Protein AF-W9XIW8-F1 (afdb_monomer_lite)

Organism: NCBI:txid1182541

Foldseek 3Di:
DDDDDDPPPDPPDPPPVNVVVVVVVVVVVVVVVVVVVVVVVVVVVVVVVVVVVVVVVVVVVVVVVVVVVVVVVVVVVVVVVVVVVVVVVVVVVVVVVVVVVVVVVVVVVVVVVVVVVVVVVVVVVVVVVVVVVVVVVVVVVVVVVVVPPPDDDDDDDDDDDDDDDDDDDDDDDDDDDPDDDDDPDPDDDDDDDDDDDDDDDDD

Radius of gyration: 62.94 Å; chains: 1; bounding box: 109×61×187 Å

pLDDT: mean 78.32, std 24.34, range [33.56, 98.44]

Structure (mmCIF, N/CA/C/O backbone):
data_AF-W9XIW8-F1
#
_entry.id   AF-W9XIW8-F1
#
loop_
_atom_site.group_PDB
_atom_site.id
_atom_site.type_symbol
_atom_site.label_atom_id
_atom_site.label_alt_id
_atom_site.label_comp_id
_atom_site.label_asym_id
_atom_site.label_entity_id
_atom_site.label_seq_id
_atom_site.pdbx_PDB_ins_code
_atom_site.Cartn_x
_atom_site.Cartn_y
_atom_site.Cartn_z
_atom_site.occupancy
_atom_site.B_iso_or_equiv
_atom_site.auth_seq_id
_atom_site.auth_comp_id
_atom_site.auth_asym_id
_atom_site.auth_atom_id
_atom_site.pdbx_PDB_model_num
ATOM 1 N N . MET A 1 1 ? 47.868 -2.126 -99.335 1.00 40.31 1 MET A N 1
ATOM 2 C CA . MET A 1 1 ? 47.366 -2.923 -98.195 1.00 40.31 1 MET A CA 1
ATOM 3 C C . MET A 1 1 ? 48.118 -2.511 -96.942 1.00 40.31 1 MET A C 1
ATOM 5 O O . MET A 1 1 ? 49.240 -2.951 -96.729 1.00 40.31 1 MET A O 1
ATOM 9 N N . SER A 1 2 ? 47.542 -1.593 -96.173 1.00 42.28 2 SER A N 1
ATOM 10 C CA . SER A 1 2 ? 48.144 -1.041 -94.958 1.00 42.28 2 SER A CA 1
ATOM 11 C C . SER A 1 2 ? 47.940 -2.044 -93.822 1.00 42.28 2 SER A C 1
ATOM 13 O O . SER A 1 2 ? 46.818 -2.230 -93.362 1.00 42.28 2 SER A O 1
ATOM 15 N N . ARG A 1 3 ? 48.999 -2.759 -93.424 1.00 48.31 3 ARG A N 1
ATOM 16 C CA . ARG A 1 3 ? 48.946 -3.68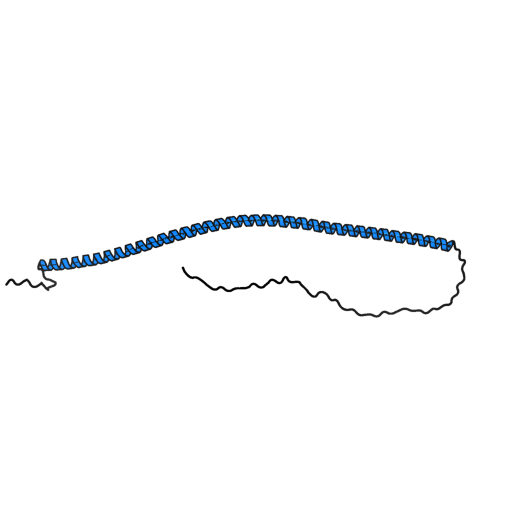8 -92.287 1.00 48.31 3 ARG A CA 1
ATOM 17 C C . ARG A 1 3 ? 48.772 -2.876 -91.003 1.00 48.31 3 ARG A C 1
ATOM 19 O O . ARG A 1 3 ? 49.656 -2.099 -90.655 1.00 48.31 3 ARG A O 1
ATOM 26 N N . SER A 1 4 ? 47.648 -3.058 -90.314 1.00 54.31 4 SER A N 1
ATOM 27 C CA . SER A 1 4 ? 47.456 -2.559 -88.951 1.00 54.31 4 SER A CA 1
ATOM 28 C C . SER A 1 4 ? 48.591 -3.084 -88.057 1.00 54.31 4 SER A C 1
ATOM 30 O O . SER A 1 4 ? 48.917 -4.273 -88.158 1.00 54.31 4 SER A O 1
ATOM 32 N N . PRO A 1 5 ? 49.217 -2.250 -87.208 1.00 57.00 5 PRO A N 1
ATOM 33 C CA . PRO A 1 5 ? 50.296 -2.707 -86.340 1.00 57.00 5 PRO A CA 1
ATOM 34 C C . PRO A 1 5 ? 49.777 -3.799 -85.400 1.00 57.00 5 PRO A C 1
ATOM 36 O O . PRO A 1 5 ? 48.745 -3.628 -84.752 1.00 57.00 5 PRO A O 1
ATOM 39 N N . LEU A 1 6 ? 50.478 -4.934 -85.336 1.00 60.50 6 LEU A N 1
ATOM 40 C CA . LEU A 1 6 ? 50.168 -5.994 -84.376 1.00 60.50 6 LEU A CA 1
ATOM 41 C C . LEU A 1 6 ? 50.351 -5.453 -82.945 1.00 60.50 6 LEU A C 1
ATOM 43 O O . LEU A 1 6 ? 51.327 -4.742 -82.692 1.00 60.50 6 LEU A O 1
ATOM 47 N N . PRO A 1 7 ? 49.457 -5.783 -81.994 1.00 58.47 7 PRO A N 1
ATOM 48 C CA . PRO A 1 7 ? 49.579 -5.310 -80.621 1.00 58.47 7 PRO A CA 1
ATOM 49 C C . PRO A 1 7 ? 50.872 -5.845 -79.992 1.00 58.47 7 PRO A C 1
ATOM 51 O O . PRO A 1 7 ? 51.113 -7.055 -79.981 1.00 58.47 7 PRO A O 1
ATOM 54 N N . CYS A 1 8 ? 51.706 -4.941 -79.466 1.00 62.97 8 CYS A N 1
ATOM 55 C CA . CYS A 1 8 ? 52.949 -5.296 -78.780 1.00 62.97 8 CYS A CA 1
ATOM 56 C C . CYS A 1 8 ? 52.613 -6.188 -77.573 1.00 62.97 8 CYS A C 1
ATOM 58 O O . CYS A 1 8 ? 51.976 -5.738 -76.621 1.00 62.97 8 CYS A O 1
ATOM 60 N N . ARG A 1 9 ? 53.006 -7.466 -77.622 1.00 62.19 9 ARG A N 1
ATOM 61 C CA . ARG A 1 9 ? 52.771 -8.451 -76.547 1.00 62.19 9 ARG A CA 1
ATOM 62 C C . ARG A 1 9 ? 53.854 -8.455 -75.466 1.00 62.19 9 ARG A C 1
ATOM 64 O O . ARG A 1 9 ? 53.752 -9.219 -74.513 1.00 62.19 9 ARG A O 1
ATOM 71 N N . ASP A 1 10 ? 54.880 -7.623 -75.614 1.00 67.06 10 ASP A N 1
ATOM 72 C CA . ASP A 1 10 ? 56.039 -7.623 -74.731 1.00 67.06 10 ASP A CA 1
ATOM 73 C C . ASP A 1 10 ? 55.817 -6.711 -73.511 1.00 67.06 10 ASP A C 1
ATOM 75 O O . ASP A 1 10 ? 55.572 -5.505 -73.636 1.00 67.06 10 ASP A O 1
ATOM 79 N N . ALA A 1 11 ? 55.926 -7.285 -72.311 1.00 64.44 11 ALA A N 1
ATOM 80 C CA . ALA A 1 11 ? 55.754 -6.580 -71.043 1.00 64.44 11 ALA A CA 1
ATOM 81 C C . ALA A 1 11 ? 56.835 -5.511 -70.794 1.00 64.44 11 ALA A C 1
ATOM 83 O O . ALA A 1 11 ? 56.656 -4.683 -69.904 1.00 64.44 11 ALA A O 1
ATOM 84 N N . ASN A 1 12 ? 57.886 -5.452 -71.621 1.00 67.31 12 ASN A N 1
ATOM 85 C CA . ASN A 1 12 ? 58.943 -4.434 -71.570 1.00 67.31 12 ASN A CA 1
ATOM 86 C C . ASN A 1 12 ? 58.984 -3.510 -72.806 1.00 67.31 12 ASN A C 1
ATOM 88 O O . ASN A 1 12 ? 59.919 -2.727 -72.973 1.00 67.31 12 ASN A O 1
ATOM 92 N N . CYS A 1 13 ? 57.951 -3.553 -73.654 1.00 71.56 13 CYS A N 1
ATOM 93 C CA . CYS A 1 13 ? 57.833 -2.721 -74.854 1.00 71.56 13 CYS A CA 1
ATOM 94 C C . CYS A 1 13 ? 57.894 -1.214 -74.517 1.00 71.56 13 CYS A C 1
ATOM 96 O O . CYS A 1 13 ? 57.098 -0.739 -73.703 1.00 71.56 13 CYS A O 1
ATOM 98 N N . ARG A 1 14 ? 58.829 -0.461 -75.126 1.00 69.44 14 ARG A N 1
ATOM 99 C CA . ARG A 1 14 ? 59.058 0.983 -74.871 1.00 69.44 14 ARG A CA 1
ATOM 100 C C . ARG A 1 14 ? 58.328 1.929 -75.835 1.00 69.44 14 ARG A C 1
ATOM 102 O O . ARG A 1 14 ? 58.540 3.135 -75.775 1.00 69.44 14 ARG A O 1
ATOM 109 N N . HIS A 1 15 ? 57.476 1.410 -76.719 1.00 79.44 15 HIS A N 1
ATOM 110 C CA . HIS A 1 15 ? 56.652 2.258 -77.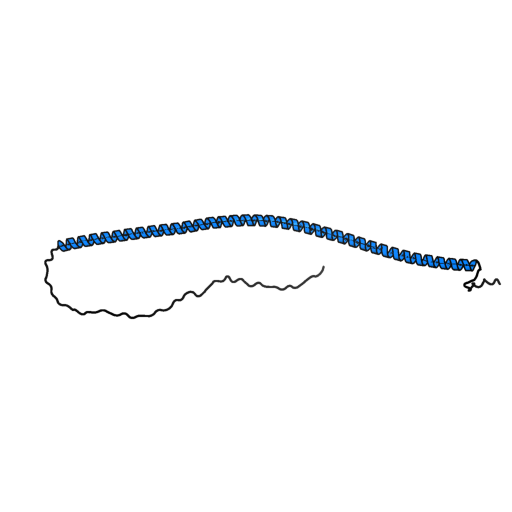582 1.00 79.44 15 HIS A CA 1
ATOM 111 C C . HIS A 1 15 ? 55.715 3.130 -76.731 1.00 79.44 15 HIS A C 1
ATOM 113 O O . HIS A 1 15 ? 55.103 2.628 -75.782 1.00 79.44 15 HIS A O 1
ATOM 119 N N . GLY A 1 16 ? 55.586 4.414 -77.083 1.00 74.75 16 GLY A N 1
ATOM 120 C CA . GLY A 1 16 ? 54.753 5.380 -76.352 1.00 74.75 16 GLY A CA 1
ATOM 121 C C . GLY A 1 16 ? 53.325 4.875 -76.126 1.00 74.75 16 GLY A C 1
ATOM 122 O O . GLY A 1 16 ? 52.838 4.884 -74.996 1.00 74.75 16 GLY A O 1
ATOM 123 N N . ASP A 1 17 ? 52.719 4.285 -77.158 1.00 77.62 17 ASP A N 1
ATOM 124 C CA . ASP A 1 17 ? 51.352 3.747 -77.112 1.00 77.62 17 ASP A CA 1
ATOM 125 C C . ASP A 1 17 ? 51.199 2.556 -76.149 1.00 77.62 17 ASP A C 1
ATOM 127 O O . ASP A 1 17 ? 50.173 2.395 -75.487 1.00 77.62 17 ASP A O 1
ATOM 131 N N . CYS A 1 18 ? 52.239 1.728 -76.007 1.00 80.06 18 CYS A N 1
ATOM 132 C CA . CYS A 1 18 ? 52.232 0.581 -75.091 1.00 80.06 18 CYS A CA 1
ATOM 133 C C . CYS A 1 18 ? 52.420 1.012 -73.629 1.00 80.06 18 CYS A C 1
ATOM 135 O O . CYS A 1 18 ? 51.868 0.391 -72.718 1.00 80.06 18 CYS A O 1
ATOM 137 N N . SER A 1 19 ? 53.177 2.089 -73.395 1.00 82.31 19 SER A N 1
ATOM 138 C CA . SER A 1 19 ? 53.302 2.711 -72.074 1.00 82.31 19 SER A CA 1
ATOM 139 C C . SER A 1 19 ? 51.975 3.328 -71.627 1.00 82.31 19 SER A C 1
ATOM 141 O O . SER A 1 19 ? 51.494 3.019 -70.536 1.00 82.31 19 SER A O 1
ATOM 143 N N . LEU A 1 20 ? 51.342 4.113 -72.506 1.00 85.19 20 LEU A N 1
ATOM 144 C CA . LEU A 1 20 ? 50.040 4.733 -72.252 1.00 85.19 20 LEU A CA 1
ATOM 145 C C . LEU A 1 20 ? 48.943 3.686 -72.021 1.00 85.19 20 LEU A C 1
ATOM 147 O O . LEU A 1 20 ? 48.179 3.798 -71.066 1.00 85.19 20 LEU A O 1
ATOM 151 N N . SER A 1 21 ? 48.904 2.616 -72.821 1.00 86.19 21 SER A N 1
ATOM 152 C CA . SER A 1 21 ? 47.926 1.535 -72.638 1.00 86.19 21 SER A CA 1
ATOM 153 C C . SER A 1 21 ? 48.053 0.837 -71.275 1.00 86.19 21 SER A C 1
ATOM 155 O O . SER A 1 21 ? 47.041 0.541 -70.638 1.00 86.19 21 SER A O 1
ATOM 157 N N . ARG A 1 22 ? 49.276 0.607 -70.774 1.00 85.50 22 ARG A N 1
ATOM 158 C CA . ARG A 1 22 ? 49.479 0.041 -69.426 1.00 85.50 22 ARG A CA 1
ATOM 159 C C . ARG A 1 22 ? 49.073 1.005 -68.322 1.00 85.50 22 ARG A C 1
ATOM 161 O O . ARG A 1 22 ? 48.437 0.577 -67.362 1.00 85.50 22 ARG A O 1
ATOM 168 N N . GLN A 1 23 ? 49.428 2.278 -68.461 1.00 89.31 23 GLN A N 1
ATOM 169 C CA . GLN A 1 23 ? 49.037 3.306 -67.504 1.00 89.31 23 GLN A CA 1
ATOM 170 C C . GLN A 1 23 ? 47.509 3.431 -67.429 1.00 89.31 23 GLN A C 1
ATOM 172 O O . GLN A 1 23 ? 46.963 3.441 -66.330 1.00 89.31 23 GLN A O 1
ATOM 177 N N . ASN A 1 24 ? 46.819 3.410 -68.573 1.00 91.69 24 ASN A N 1
ATOM 178 C CA . ASN A 1 24 ? 45.357 3.418 -68.626 1.00 91.69 24 ASN A CA 1
ATOM 179 C C . ASN A 1 24 ? 44.754 2.196 -67.928 1.00 91.69 24 ASN A C 1
ATOM 181 O O . ASN A 1 24 ? 43.898 2.371 -67.073 1.00 91.69 24 ASN A O 1
ATOM 185 N N . LYS A 1 25 ? 45.264 0.982 -68.176 1.00 91.12 25 LYS A N 1
ATOM 186 C CA . LYS A 1 25 ? 44.793 -0.223 -67.466 1.00 91.12 25 LYS A CA 1
ATOM 187 C C . LYS A 1 25 ? 44.978 -0.138 -65.948 1.00 91.12 25 LYS A C 1
ATOM 189 O O . LYS A 1 25 ? 44.112 -0.573 -65.196 1.00 91.12 25 LYS A O 1
ATOM 194 N N . GLN A 1 26 ? 46.095 0.422 -65.480 1.00 92.75 26 GLN A N 1
ATOM 195 C CA . GLN A 1 26 ? 46.325 0.622 -64.045 1.00 92.75 26 GLN A CA 1
ATOM 196 C C . GLN A 1 26 ? 45.377 1.668 -63.452 1.00 92.75 26 GLN A C 1
ATOM 198 O O . GLN A 1 26 ? 44.906 1.492 -62.330 1.00 92.75 26 GLN A O 1
ATOM 203 N N . LEU A 1 27 ? 45.099 2.750 -64.183 1.00 95.00 27 LEU A N 1
ATOM 204 C CA . LEU A 1 27 ? 44.131 3.764 -63.768 1.00 95.00 27 LEU A CA 1
ATOM 205 C C . LEU A 1 27 ? 42.712 3.190 -63.733 1.00 95.00 27 LEU A C 1
ATOM 207 O O . LEU A 1 27 ? 42.033 3.358 -62.728 1.00 95.00 27 LEU A O 1
ATOM 211 N N . GLU A 1 28 ? 42.298 2.450 -64.762 1.00 94.94 28 GLU A N 1
ATOM 212 C CA . GLU A 1 28 ? 41.008 1.749 -64.812 1.00 94.94 28 GLU A CA 1
ATOM 213 C C . GLU A 1 28 ? 40.838 0.803 -63.617 1.00 94.94 28 GLU A C 1
ATOM 215 O O . GLU A 1 28 ? 39.797 0.819 -62.960 1.00 94.94 28 GLU A O 1
ATOM 220 N N . GLN A 1 29 ? 41.879 0.036 -63.275 1.00 95.25 29 GLN A N 1
ATOM 221 C CA . GLN A 1 29 ? 41.854 -0.844 -62.108 1.00 95.25 29 GLN A CA 1
ATOM 222 C C . GLN A 1 29 ? 41.731 -0.059 -60.793 1.00 95.25 29 GLN A C 1
ATOM 224 O O . GLN A 1 29 ? 40.896 -0.401 -59.958 1.00 95.25 29 GLN A O 1
ATOM 229 N N . ARG A 1 30 ? 42.507 1.021 -60.614 1.00 96.38 30 ARG A N 1
ATOM 230 C CA . ARG A 1 30 ? 42.429 1.869 -59.408 1.00 96.38 30 ARG A CA 1
ATOM 231 C C . ARG A 1 30 ? 41.057 2.517 -59.251 1.00 96.38 30 ARG A C 1
ATOM 233 O O . ARG A 1 30 ? 40.521 2.514 -58.148 1.00 96.38 30 ARG A O 1
ATOM 240 N N . VAL A 1 31 ? 40.489 3.027 -60.343 1.00 96.62 31 VAL A N 1
ATOM 241 C CA . VAL A 1 31 ? 39.140 3.609 -60.363 1.00 96.62 31 VAL A CA 1
ATOM 242 C C . VAL A 1 31 ? 38.096 2.542 -60.026 1.00 96.62 31 VAL A C 1
ATOM 244 O O . VAL A 1 31 ? 37.207 2.799 -59.217 1.00 96.62 31 VAL A O 1
ATOM 247 N N . GLY A 1 32 ? 38.228 1.326 -60.566 1.00 96.44 32 GLY A N 1
ATOM 248 C CA . GLY A 1 32 ? 37.368 0.193 -60.210 1.00 96.44 32 GLY A CA 1
ATOM 249 C C . GLY A 1 32 ? 37.433 -0.165 -58.720 1.00 96.44 32 GLY A C 1
ATOM 250 O O . GLY A 1 32 ? 36.397 -0.292 -58.064 1.00 96.44 32 GLY A O 1
ATOM 251 N N . ASP A 1 33 ? 38.637 -0.255 -58.154 1.00 96.44 33 ASP A N 1
ATOM 252 C CA . ASP A 1 33 ? 38.846 -0.542 -56.729 1.00 96.44 33 ASP A CA 1
ATOM 253 C C . ASP A 1 33 ? 38.341 0.593 -55.819 1.00 96.44 33 ASP A C 1
ATOM 255 O O . ASP A 1 33 ? 37.836 0.347 -54.718 1.00 96.44 33 ASP A O 1
ATOM 259 N N . GLU A 1 34 ? 38.470 1.850 -56.249 1.00 96.44 34 GLU A N 1
ATOM 260 C CA . GLU A 1 34 ? 37.908 3.014 -55.556 1.00 96.44 34 GLU A CA 1
ATOM 261 C C . GLU A 1 34 ? 36.382 3.017 -55.582 1.00 96.44 34 GLU A C 1
ATOM 263 O O . GLU A 1 34 ? 35.776 3.217 -54.530 1.00 96.44 34 GLU A O 1
ATOM 268 N N . LEU A 1 35 ? 35.757 2.706 -56.719 1.00 96.69 35 LEU A N 1
ATOM 269 C CA . LEU A 1 35 ? 34.301 2.574 -56.826 1.00 96.69 35 LEU A CA 1
ATOM 270 C C . LEU A 1 35 ? 33.764 1.468 -55.913 1.00 96.69 35 LEU A C 1
ATOM 272 O O . LEU A 1 35 ? 32.778 1.673 -55.204 1.00 96.69 35 LEU A O 1
ATOM 276 N N . LEU A 1 36 ? 34.433 0.312 -55.858 1.00 96.75 36 LEU A N 1
ATOM 277 C CA . LEU A 1 36 ? 34.052 -0.769 -54.944 1.00 96.75 36 LEU A CA 1
ATOM 278 C C . LEU A 1 36 ? 34.203 -0.358 -53.474 1.00 96.75 36 LEU A C 1
ATOM 280 O O . LEU A 1 36 ? 33.347 -0.691 -52.649 1.00 96.75 36 LEU A O 1
ATOM 284 N N . ARG A 1 37 ? 35.271 0.371 -53.125 1.00 96.94 37 ARG A N 1
ATOM 285 C CA . ARG A 1 37 ? 35.455 0.907 -51.766 1.00 96.94 37 ARG A CA 1
ATOM 286 C C . ARG A 1 37 ? 34.392 1.946 -51.415 1.00 96.94 37 ARG A C 1
ATOM 288 O O . ARG A 1 37 ? 33.843 1.868 -50.316 1.00 96.94 37 ARG A O 1
ATOM 295 N N . ALA A 1 38 ? 34.081 2.861 -52.330 1.00 96.31 38 ALA A N 1
ATOM 296 C CA . ALA A 1 38 ? 33.047 3.875 -52.152 1.00 96.31 38 ALA A CA 1
ATOM 297 C C . ALA A 1 38 ? 31.670 3.229 -51.944 1.00 96.31 38 ALA A C 1
ATOM 299 O O . ALA A 1 38 ? 31.009 3.529 -50.955 1.00 96.31 38 ALA A O 1
ATOM 300 N N . ASN A 1 39 ? 31.301 2.251 -52.775 1.00 96.88 39 ASN A N 1
ATOM 301 C CA . ASN A 1 39 ? 30.027 1.538 -52.653 1.00 96.88 39 ASN A CA 1
ATOM 302 C C . ASN A 1 39 ? 29.919 0.768 -51.320 1.00 96.88 39 ASN A C 1
ATOM 304 O O . ASN A 1 39 ? 28.898 0.805 -50.635 1.00 96.88 39 ASN A O 1
ATOM 308 N N . ARG A 1 40 ? 31.008 0.126 -50.865 1.00 96.69 40 ARG A N 1
ATOM 309 C CA . ARG A 1 40 ? 31.041 -0.505 -49.530 1.00 96.69 40 ARG A CA 1
ATOM 310 C C . ARG A 1 40 ? 30.884 0.512 -48.398 1.00 96.69 40 ARG A C 1
ATOM 312 O O . ARG A 1 40 ? 30.242 0.201 -47.397 1.00 96.69 40 ARG A O 1
ATOM 319 N N . ALA A 1 41 ? 31.499 1.687 -48.514 1.00 97.06 41 ALA A N 1
ATOM 320 C CA . ALA A 1 41 ? 31.372 2.744 -47.515 1.00 97.06 41 ALA A CA 1
ATOM 321 C C . ALA A 1 41 ? 29.948 3.320 -47.484 1.00 97.06 41 ALA A C 1
ATOM 323 O O . ALA A 1 41 ? 29.401 3.520 -46.402 1.00 97.06 41 ALA A O 1
ATOM 324 N N . GLU A 1 42 ? 29.331 3.515 -48.648 1.00 96.88 42 GLU A N 1
ATOM 325 C CA . GLU A 1 42 ? 27.948 3.975 -48.782 1.00 96.88 42 GLU A CA 1
ATOM 326 C C . GLU A 1 42 ? 26.955 2.964 -48.197 1.00 96.88 42 GLU A C 1
ATOM 328 O O . GLU A 1 42 ? 26.134 3.327 -47.359 1.00 96.88 42 GLU A O 1
ATOM 333 N N . SER A 1 43 ? 27.109 1.675 -48.510 1.00 96.81 43 SER A N 1
ATOM 334 C CA . SER A 1 43 ? 26.287 0.613 -47.916 1.00 96.81 43 SER A CA 1
ATOM 335 C C . SER A 1 43 ? 26.401 0.570 -46.385 1.00 96.81 43 SER A C 1
ATOM 337 O O . SER A 1 43 ? 25.387 0.486 -45.691 1.00 96.81 43 SER A O 1
ATOM 339 N N . LYS A 1 44 ? 27.616 0.701 -45.831 1.00 97.81 44 LYS A N 1
ATOM 340 C CA . LYS A 1 44 ? 27.815 0.800 -44.372 1.00 97.81 44 LYS A CA 1
ATOM 341 C C . LYS A 1 44 ? 27.162 2.047 -43.783 1.00 97.81 44 LYS A C 1
ATOM 343 O O . LYS A 1 44 ? 26.618 1.981 -42.686 1.00 97.81 44 LYS A O 1
ATOM 348 N N . ARG A 1 45 ? 27.231 3.178 -44.486 1.00 97.75 45 ARG A N 1
ATOM 349 C CA . ARG A 1 45 ? 26.616 4.431 -44.044 1.00 97.75 45 ARG A CA 1
ATOM 350 C C . ARG A 1 45 ? 25.097 4.301 -43.961 1.00 97.75 45 ARG A C 1
ATOM 352 O O . ARG A 1 45 ? 24.529 4.734 -42.962 1.00 97.75 45 ARG A O 1
ATOM 359 N N . GLU A 1 46 ? 24.456 3.703 -44.961 1.00 97.19 46 GLU A N 1
ATOM 360 C CA . GLU A 1 46 ? 23.002 3.505 -44.939 1.00 97.19 46 GLU A CA 1
ATOM 361 C C . GLU A 1 46 ? 22.574 2.533 -43.830 1.00 97.19 46 GLU A C 1
ATOM 363 O O . GLU A 1 46 ? 21.618 2.826 -43.117 1.00 97.19 46 GLU A O 1
ATOM 368 N N . LEU A 1 47 ? 23.334 1.457 -43.587 1.00 97.69 47 LEU A N 1
ATOM 369 C CA . LEU A 1 47 ? 23.101 0.564 -42.441 1.00 97.69 47 LEU A CA 1
ATOM 370 C C . LEU A 1 47 ? 23.212 1.299 -41.096 1.00 97.69 47 LEU A C 1
ATOM 372 O O . LEU A 1 47 ? 22.328 1.203 -40.250 1.00 97.69 47 LEU A O 1
ATOM 376 N N . LEU A 1 48 ? 24.266 2.098 -40.907 1.00 97.69 48 LEU A N 1
ATOM 377 C CA . LEU A 1 48 ? 24.429 2.884 -39.680 1.00 97.69 48 LEU A CA 1
ATOM 378 C C . LEU A 1 48 ? 23.294 3.895 -39.490 1.00 97.69 48 LEU A C 1
ATOM 380 O O . LEU A 1 48 ? 22.875 4.152 -38.363 1.00 97.69 48 LEU A O 1
ATOM 384 N N . LYS A 1 49 ? 22.781 4.465 -40.581 1.00 97.88 49 LYS A N 1
ATOM 385 C CA . LYS A 1 49 ? 21.642 5.382 -40.540 1.00 97.88 49 LYS A CA 1
ATOM 386 C C . LYS A 1 49 ? 20.371 4.661 -40.094 1.00 97.88 49 LYS A C 1
ATOM 388 O O . LYS A 1 49 ? 19.664 5.185 -39.235 1.00 97.88 49 LYS A O 1
ATOM 393 N N . THR A 1 50 ? 20.096 3.466 -40.621 1.00 97.06 50 THR A N 1
ATOM 394 C CA . THR A 1 50 ? 18.940 2.672 -40.179 1.00 97.06 50 THR A CA 1
ATOM 395 C C . THR A 1 50 ? 19.073 2.255 -38.717 1.00 97.06 50 THR A C 1
ATOM 397 O O . THR A 1 50 ? 18.131 2.449 -37.946 1.00 97.06 50 THR A O 1
ATOM 400 N N . ASP A 1 51 ? 20.254 1.794 -38.301 1.00 97.81 51 ASP A N 1
ATOM 401 C CA . ASP A 1 51 ? 20.517 1.396 -36.914 1.00 97.81 51 ASP A CA 1
ATOM 402 C C . ASP A 1 51 ? 20.330 2.571 -35.951 1.00 97.81 51 ASP A C 1
ATOM 404 O O . ASP A 1 51 ? 19.696 2.429 -34.902 1.00 97.81 51 ASP A O 1
ATOM 408 N N . PHE A 1 52 ? 20.808 3.758 -36.335 1.00 97.88 52 PHE A N 1
ATOM 409 C CA . PHE A 1 52 ? 20.616 4.977 -35.558 1.00 97.88 52 PHE A CA 1
ATOM 410 C C . PHE A 1 52 ? 19.130 5.311 -35.388 1.00 97.88 52 PHE A C 1
ATOM 412 O O . PHE A 1 52 ? 18.680 5.535 -34.266 1.00 97.88 52 PHE A O 1
ATOM 419 N N . THR A 1 53 ? 18.344 5.288 -36.470 1.00 97.50 53 THR A N 1
ATOM 420 C CA . THR A 1 53 ? 16.900 5.572 -36.381 1.00 97.50 53 THR A CA 1
ATOM 421 C C . THR A 1 53 ? 16.157 4.556 -35.513 1.00 97.50 53 THR A C 1
ATOM 423 O O . THR A 1 53 ? 15.273 4.929 -34.737 1.00 97.50 53 THR A O 1
ATOM 426 N N . HIS A 1 54 ? 16.545 3.279 -35.584 1.00 97.50 54 HIS A N 1
ATOM 427 C CA . HIS A 1 54 ? 15.971 2.235 -34.746 1.00 97.50 54 HIS A CA 1
ATOM 428 C C . HIS A 1 54 ? 16.302 2.472 -33.266 1.00 97.50 54 HIS A C 1
ATOM 430 O O . HIS A 1 54 ? 15.397 2.470 -32.428 1.00 97.50 54 HIS A O 1
ATOM 436 N N . LEU A 1 55 ? 17.567 2.749 -32.940 1.00 98.00 55 LEU A N 1
ATOM 437 C CA . LEU A 1 55 ? 17.993 3.065 -31.573 1.00 98.00 55 LEU A CA 1
ATOM 438 C C . LEU A 1 55 ? 17.287 4.307 -31.022 1.00 98.00 55 LEU A C 1
ATOM 440 O O . LEU A 1 55 ? 16.812 4.281 -29.888 1.00 98.00 55 LEU A O 1
ATOM 444 N N . GLU A 1 56 ? 17.150 5.362 -31.823 1.00 98.19 56 GLU A N 1
ATOM 445 C CA . GLU A 1 56 ? 16.447 6.580 -31.416 1.00 98.19 56 GLU A CA 1
ATOM 446 C C . GLU A 1 56 ? 14.970 6.296 -31.092 1.00 98.19 56 GLU A C 1
ATOM 448 O O . GLU A 1 56 ? 14.437 6.783 -30.090 1.00 98.19 56 GLU A O 1
ATOM 453 N N . SER A 1 57 ? 14.306 5.463 -31.900 1.00 97.38 57 SER A N 1
ATOM 454 C CA . SER A 1 57 ? 12.922 5.051 -31.640 1.00 97.38 57 SER A CA 1
ATOM 455 C C . SER A 1 57 ? 12.794 4.210 -30.363 1.00 97.38 57 SER A C 1
ATOM 457 O O . SER A 1 57 ? 11.889 4.445 -29.558 1.00 97.38 57 SER A O 1
ATOM 459 N N . ALA A 1 58 ? 13.737 3.293 -30.128 1.00 98.12 58 ALA A N 1
ATOM 460 C CA . ALA A 1 58 ? 13.771 2.457 -28.935 1.00 98.12 58 ALA A CA 1
ATOM 461 C C . ALA A 1 58 ? 14.010 3.294 -27.670 1.00 98.12 58 ALA A C 1
ATOM 463 O O . ALA A 1 58 ? 13.349 3.070 -26.656 1.00 98.12 58 ALA A O 1
ATOM 464 N N . MET A 1 59 ? 14.894 4.294 -27.734 1.00 98.19 59 MET A N 1
ATOM 465 C CA . MET A 1 59 ? 15.111 5.233 -26.631 1.00 98.19 59 MET A CA 1
ATOM 466 C C . MET A 1 59 ? 13.835 6.008 -26.296 1.00 98.19 59 MET A C 1
ATOM 468 O O . MET A 1 59 ? 13.411 6.002 -25.144 1.00 98.19 59 MET A O 1
ATOM 472 N N . LYS A 1 60 ? 13.157 6.579 -27.300 1.00 98.06 60 LYS A N 1
ATOM 473 C CA . LYS A 1 60 ? 11.886 7.298 -27.091 1.00 98.06 60 LYS A CA 1
ATOM 474 C C . LYS A 1 60 ? 10.803 6.405 -26.477 1.00 98.06 60 LYS A C 1
ATOM 476 O O . LYS A 1 60 ? 10.048 6.858 -25.616 1.00 98.06 60 LYS A O 1
ATOM 481 N N . ALA A 1 61 ? 10.725 5.138 -26.891 1.00 98.06 61 ALA A N 1
ATOM 482 C CA . ALA A 1 61 ? 9.802 4.172 -26.299 1.00 98.06 61 ALA A CA 1
ATOM 483 C C . ALA A 1 61 ? 10.131 3.904 -24.822 1.00 98.06 61 ALA A C 1
ATOM 485 O O . ALA A 1 61 ? 9.239 3.966 -23.975 1.00 98.06 61 ALA A O 1
ATOM 486 N N . ARG A 1 62 ? 11.412 3.689 -24.495 1.00 97.69 62 ARG A N 1
ATOM 487 C CA . ARG A 1 62 ? 11.866 3.490 -23.110 1.00 97.69 62 ARG A CA 1
ATOM 488 C C . ARG A 1 62 ? 11.638 4.712 -22.229 1.00 97.69 62 ARG A C 1
ATOM 490 O O . ARG A 1 62 ? 11.226 4.548 -21.084 1.00 97.69 62 ARG A O 1
ATOM 497 N N . ASP A 1 63 ? 11.837 5.918 -22.748 1.00 98.12 63 ASP A N 1
ATOM 498 C CA . ASP A 1 63 ? 11.564 7.149 -22.000 1.00 98.12 63 ASP A CA 1
ATOM 499 C C . ASP A 1 63 ? 10.079 7.279 -21.651 1.00 98.12 63 ASP A C 1
ATOM 501 O O . ASP A 1 63 ? 9.738 7.634 -20.521 1.00 98.12 63 ASP A O 1
ATOM 505 N N . LYS A 1 64 ? 9.192 6.915 -22.586 1.00 97.88 64 LYS A N 1
ATOM 506 C CA . LYS A 1 64 ? 7.742 6.896 -22.356 1.00 97.88 64 LYS A CA 1
ATOM 507 C C . LYS A 1 64 ? 7.321 5.820 -21.352 1.00 97.88 64 LYS A C 1
ATOM 509 O O . LYS A 1 64 ? 6.449 6.056 -20.519 1.00 97.88 64 LYS A O 1
ATOM 514 N N . GLU A 1 65 ? 7.924 4.636 -21.413 1.00 98.12 65 GLU A N 1
ATOM 515 C CA . GLU A 1 65 ? 7.698 3.598 -20.401 1.00 98.12 65 GLU A CA 1
ATOM 516 C C . GLU A 1 65 ? 8.146 4.080 -19.017 1.00 98.12 65 GLU A C 1
ATOM 518 O O . GLU A 1 65 ? 7.422 3.922 -18.035 1.00 98.12 65 GLU A O 1
ATOM 523 N N . ASN A 1 66 ? 9.314 4.719 -18.939 1.00 98.19 66 ASN A N 1
ATOM 524 C CA . ASN A 1 66 ? 9.867 5.222 -17.689 1.00 98.19 66 ASN A CA 1
ATOM 525 C C . ASN A 1 66 ? 9.010 6.353 -17.096 1.00 98.19 66 ASN A C 1
ATOM 527 O O . ASN A 1 66 ? 8.774 6.370 -15.889 1.00 98.19 66 ASN A O 1
ATOM 531 N N . SER A 1 67 ? 8.493 7.274 -17.917 1.00 97.44 67 SER A N 1
ATOM 532 C CA . SER A 1 67 ? 7.557 8.295 -17.431 1.00 97.44 67 SER A CA 1
ATOM 533 C C . SER A 1 67 ? 6.258 7.676 -16.907 1.00 97.44 67 SER A C 1
ATOM 535 O O . SER A 1 67 ? 5.845 8.007 -15.796 1.00 97.44 67 SER A O 1
ATOM 537 N N . GLY A 1 68 ? 5.681 6.704 -17.622 1.00 98.00 68 GLY A N 1
ATOM 538 C CA . GLY A 1 68 ? 4.488 5.986 -17.160 1.00 98.00 68 GLY A CA 1
ATOM 539 C C . GLY A 1 68 ? 4.714 5.218 -15.851 1.00 98.00 68 GLY A C 1
ATOM 540 O O . GLY A 1 68 ? 3.855 5.209 -14.967 1.00 98.00 68 GLY A O 1
ATOM 541 N N . LEU A 1 69 ? 5.893 4.613 -15.675 1.00 98.38 69 LEU A N 1
ATOM 542 C CA . LEU A 1 69 ? 6.262 3.964 -14.415 1.00 98.38 69 LEU A CA 1
ATOM 543 C C . LEU A 1 69 ? 6.395 4.972 -13.269 1.00 98.38 69 LEU A C 1
ATOM 545 O O . LEU A 1 69 ? 5.902 4.700 -12.175 1.00 98.38 69 LEU A O 1
ATOM 549 N N . LYS A 1 70 ? 7.003 6.140 -13.507 1.00 98.25 70 LYS A N 1
ATOM 550 C CA . LYS A 1 70 ? 7.121 7.203 -12.494 1.00 98.25 70 LYS A CA 1
ATOM 551 C C . LYS A 1 70 ? 5.758 7.712 -12.032 1.00 98.25 70 LYS A C 1
ATOM 553 O O . LYS A 1 70 ? 5.547 7.855 -10.831 1.00 98.25 70 LYS A O 1
ATOM 558 N N . GLU A 1 71 ? 4.825 7.931 -12.956 1.00 97.88 71 GLU A N 1
ATOM 559 C CA . GLU A 1 71 ? 3.452 8.334 -12.622 1.00 97.88 71 GLU A CA 1
ATOM 560 C C . GLU A 1 71 ? 2.739 7.266 -11.786 1.00 97.88 71 GLU A C 1
ATOM 562 O O . GLU A 1 71 ? 2.114 7.575 -10.769 1.00 97.88 71 GLU A O 1
ATOM 567 N N . ARG A 1 72 ? 2.886 5.989 -12.162 1.00 98.31 72 ARG A N 1
ATOM 568 C CA . ARG A 1 72 ? 2.299 4.876 -11.410 1.00 98.31 72 ARG A CA 1
ATOM 569 C C . ARG A 1 72 ? 2.882 4.759 -10.004 1.00 98.31 72 ARG A C 1
ATOM 571 O O . ARG A 1 72 ? 2.128 4.521 -9.065 1.00 98.31 72 ARG A O 1
ATOM 578 N N . ILE A 1 73 ? 4.193 4.938 -9.849 1.00 98.44 73 ILE A N 1
ATOM 579 C CA . ILE A 1 73 ? 4.853 4.948 -8.536 1.00 98.44 73 ILE A CA 1
ATOM 580 C C . ILE A 1 73 ? 4.311 6.099 -7.686 1.00 98.44 73 ILE A C 1
ATOM 582 O O . ILE A 1 73 ? 3.871 5.854 -6.567 1.00 98.44 73 ILE A O 1
ATOM 586 N N . ALA A 1 74 ? 4.250 7.318 -8.226 1.00 98.19 74 ALA A N 1
ATOM 587 C CA . ALA A 1 74 ? 3.728 8.475 -7.497 1.00 98.19 74 ALA A CA 1
ATOM 588 C C . ALA A 1 74 ? 2.267 8.275 -7.051 1.00 98.19 74 ALA A C 1
ATOM 590 O O . ALA A 1 74 ? 1.905 8.602 -5.920 1.00 98.19 74 ALA A O 1
ATOM 591 N N . SER A 1 75 ? 1.432 7.684 -7.912 1.00 98.12 75 SER A N 1
ATOM 592 C CA . SER A 1 75 ? 0.054 7.323 -7.565 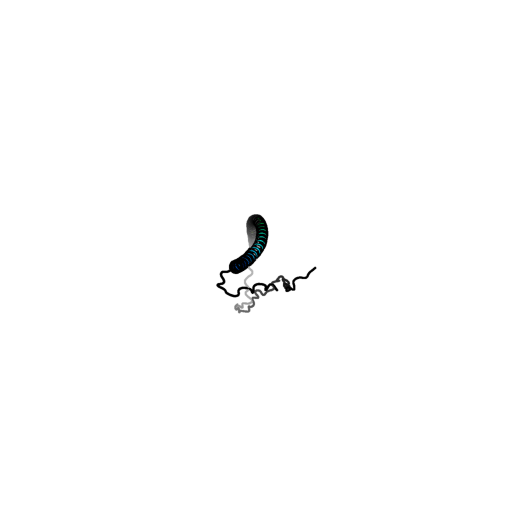1.00 98.12 75 SER A CA 1
ATOM 593 C C . SER A 1 75 ? -0.002 6.283 -6.441 1.00 98.12 75 SER A C 1
ATOM 595 O O . SER A 1 75 ? -0.752 6.469 -5.483 1.00 98.12 75 SER A O 1
ATOM 597 N N . LEU A 1 76 ? 0.810 5.224 -6.515 1.00 98.19 76 LEU A N 1
ATOM 598 C CA . LEU A 1 76 ? 0.864 4.193 -5.476 1.00 98.19 76 LEU A CA 1
ATOM 599 C C . LEU A 1 76 ? 1.361 4.748 -4.136 1.00 98.19 76 LEU A C 1
ATOM 601 O O . LEU A 1 76 ? 0.818 4.389 -3.095 1.00 98.19 76 LEU A O 1
ATOM 605 N N . GLU A 1 77 ? 2.348 5.643 -4.143 1.00 98.38 77 GLU A N 1
ATOM 606 C CA . GLU A 1 77 ? 2.832 6.314 -2.932 1.00 98.38 77 GLU A CA 1
ATOM 607 C C . GLU A 1 77 ? 1.753 7.189 -2.286 1.00 98.38 77 GLU A C 1
ATOM 609 O O . GLU A 1 77 ? 1.628 7.208 -1.059 1.00 98.38 77 GLU A O 1
ATOM 614 N N . ALA A 1 78 ? 0.955 7.897 -3.091 1.00 97.81 78 ALA A N 1
ATOM 615 C CA . ALA A 1 78 ? -0.170 8.680 -2.589 1.00 97.81 78 ALA A CA 1
ATOM 616 C C . ALA A 1 78 ? -1.235 7.777 -1.943 1.00 97.81 78 ALA A C 1
ATOM 618 O O . ALA A 1 78 ? -1.631 8.023 -0.802 1.00 97.81 78 ALA A O 1
ATOM 619 N N . SER A 1 79 ? -1.626 6.688 -2.615 1.00 98.06 79 SER A N 1
ATOM 620 C CA . SER A 1 79 ? -2.581 5.716 -2.065 1.00 98.06 79 SER A CA 1
ATOM 621 C C . SER A 1 79 ? -2.056 5.023 -0.803 1.00 98.06 79 SER A C 1
ATOM 623 O O . SER A 1 79 ? -2.813 4.791 0.140 1.00 98.06 79 SER A O 1
ATOM 625 N N . LEU A 1 80 ? -0.756 4.717 -0.735 1.00 98.12 80 LEU A N 1
ATOM 626 C CA . LEU A 1 80 ? -0.137 4.151 0.465 1.00 98.12 80 LEU A CA 1
ATOM 627 C C . LEU A 1 80 ? -0.227 5.127 1.648 1.00 98.12 80 LEU A C 1
ATOM 629 O O . LEU A 1 80 ? -0.575 4.726 2.756 1.00 98.12 80 LEU A O 1
ATOM 633 N N . LYS A 1 81 ? 0.050 6.416 1.422 1.00 97.75 81 LYS A N 1
ATOM 634 C CA . LYS A 1 81 ? -0.057 7.441 2.470 1.00 97.75 81 LYS A CA 1
ATOM 635 C C . LYS A 1 81 ? -1.488 7.559 2.988 1.00 97.75 81 LYS A C 1
ATOM 637 O O . LYS A 1 81 ? -1.688 7.527 4.199 1.00 97.75 81 LYS A O 1
ATOM 642 N N . GLU A 1 82 ? -2.468 7.621 2.093 1.00 97.69 82 GLU A N 1
ATOM 643 C CA . GLU A 1 82 ? -3.885 7.695 2.462 1.00 97.69 82 GLU A CA 1
ATOM 644 C C . GLU A 1 82 ? -4.333 6.467 3.267 1.00 97.69 82 GLU A C 1
ATOM 646 O O . GLU A 1 82 ? -4.874 6.602 4.365 1.00 97.69 82 GLU A O 1
ATOM 651 N N . THR A 1 83 ? -4.035 5.265 2.770 1.00 97.50 83 THR A N 1
ATOM 652 C CA . THR A 1 83 ? -4.389 4.014 3.461 1.00 97.50 83 THR A CA 1
ATOM 653 C C . THR A 1 83 ? -3.687 3.880 4.811 1.00 97.50 83 THR A C 1
ATOM 655 O O . THR A 1 83 ? -4.298 3.420 5.774 1.00 97.50 83 THR A O 1
ATOM 658 N N . SER A 1 84 ? -2.434 4.332 4.926 1.00 97.56 84 SER A N 1
ATOM 659 C CA . SER A 1 84 ? -1.717 4.337 6.204 1.00 97.56 84 SER A CA 1
ATOM 660 C C . SER A 1 84 ? -2.338 5.298 7.221 1.00 97.56 84 SER A C 1
ATOM 662 O O . SER A 1 84 ? -2.483 4.937 8.387 1.00 97.56 84 SER A O 1
ATOM 664 N N . ALA A 1 85 ? -2.777 6.483 6.786 1.00 97.31 85 ALA A N 1
ATOM 665 C CA . ALA A 1 85 ? -3.456 7.438 7.653 1.00 97.31 85 ALA A CA 1
ATOM 666 C C . ALA A 1 85 ? -4.813 6.893 8.124 1.00 97.31 85 ALA A C 1
ATOM 668 O O . ALA A 1 85 ? -5.129 6.977 9.311 1.00 97.31 85 ALA A O 1
ATOM 669 N N . ALA A 1 86 ? -5.581 6.274 7.220 1.00 97.81 86 ALA A N 1
ATOM 670 C CA . ALA A 1 86 ? -6.845 5.628 7.564 1.00 97.81 86 ALA A CA 1
ATOM 671 C C . ALA A 1 86 ? -6.652 4.501 8.594 1.00 97.81 86 ALA A C 1
ATOM 673 O O . ALA A 1 86 ? -7.408 4.416 9.562 1.00 97.81 86 ALA A O 1
ATOM 674 N N . LEU A 1 87 ? -5.604 3.686 8.438 1.00 98.00 87 LEU A N 1
ATOM 675 C CA . LEU A 1 87 ? -5.279 2.619 9.384 1.00 98.00 87 LEU A CA 1
ATOM 676 C C . LEU A 1 87 ? -4.935 3.159 10.780 1.00 98.00 87 LEU A C 1
ATOM 678 O O . LEU A 1 87 ? -5.322 2.558 11.781 1.00 98.00 87 LEU A O 1
ATOM 682 N N . GLU A 1 88 ? -4.211 4.275 10.875 1.00 98.12 88 GLU A N 1
ATOM 683 C CA . GLU A 1 88 ? -3.911 4.886 12.175 1.00 98.12 88 GLU A CA 1
ATOM 684 C C . GLU A 1 88 ? -5.174 5.420 12.862 1.00 98.12 88 GLU A C 1
ATOM 686 O O . GLU A 1 88 ? -5.345 5.204 14.062 1.00 98.12 88 GLU A O 1
ATOM 691 N N . VAL A 1 89 ? -6.106 6.016 12.110 1.00 98.06 89 VAL A N 1
ATOM 692 C CA . VAL A 1 89 ? -7.420 6.426 12.642 1.00 98.06 89 VAL A CA 1
ATOM 693 C C . VAL A 1 89 ? -8.234 5.217 13.120 1.00 98.06 89 VAL A C 1
ATOM 695 O O . VAL A 1 89 ? -8.861 5.256 14.178 1.00 98.06 89 VAL A O 1
ATOM 698 N N . GLU A 1 90 ? -8.213 4.110 12.381 1.00 97.88 90 GLU A N 1
ATOM 699 C CA . GLU A 1 90 ? -8.914 2.892 12.798 1.00 97.88 90 GLU A CA 1
ATOM 700 C C . GLU A 1 90 ? -8.299 2.292 14.073 1.00 97.88 90 GLU A C 1
ATOM 702 O O . GLU A 1 90 ? -9.019 1.862 14.978 1.00 97.88 90 GLU A O 1
ATOM 707 N N . LYS A 1 91 ? -6.967 2.312 14.201 1.00 98.19 91 LYS A N 1
ATOM 708 C CA . LYS A 1 91 ? -6.268 1.855 15.412 1.00 98.19 91 LYS A CA 1
ATOM 709 C C . LYS A 1 91 ? -6.628 2.686 16.637 1.00 98.19 91 LYS A C 1
ATOM 711 O O . LYS A 1 91 ? -6.828 2.108 17.711 1.00 98.19 91 LYS A O 1
ATOM 716 N N . THR A 1 92 ? -6.693 4.013 16.513 1.00 97.81 92 THR A N 1
ATOM 717 C CA . THR A 1 92 ? -7.080 4.873 17.641 1.00 97.81 92 THR A CA 1
ATOM 718 C C . THR A 1 92 ? -8.520 4.593 18.055 1.00 97.81 92 THR A C 1
ATOM 720 O O . THR A 1 92 ? -8.752 4.294 19.229 1.00 97.81 92 THR A O 1
ATOM 723 N N . ALA A 1 93 ? -9.452 4.529 17.100 1.00 98.00 93 ALA A N 1
ATOM 724 C CA . ALA A 1 93 ? -10.848 4.181 17.365 1.00 98.00 93 ALA A CA 1
ATOM 725 C C . ALA A 1 93 ? -10.991 2.795 18.027 1.00 98.00 93 ALA A C 1
ATOM 727 O O . ALA A 1 93 ? -11.703 2.633 19.020 1.00 98.00 93 ALA A O 1
ATOM 728 N N . ALA A 1 94 ? -10.260 1.784 17.547 1.00 98.19 94 ALA A N 1
ATOM 729 C CA . ALA A 1 94 ? -10.273 0.447 18.138 1.00 98.19 94 ALA A CA 1
ATOM 730 C C . ALA A 1 94 ? -9.736 0.432 19.582 1.00 98.19 94 ALA A C 1
ATOM 732 O O . ALA A 1 94 ? -10.216 -0.339 20.422 1.00 98.19 94 ALA A O 1
ATOM 733 N N . ASN A 1 95 ? -8.745 1.268 19.896 1.00 97.94 95 ASN A N 1
ATOM 734 C CA . ASN A 1 95 ? -8.221 1.405 21.255 1.00 97.94 95 ASN A CA 1
ATOM 735 C C . ASN A 1 95 ? -9.218 2.108 22.187 1.00 97.94 95 ASN A C 1
ATOM 737 O O . ASN A 1 95 ? -9.389 1.664 23.325 1.00 97.94 95 ASN A O 1
ATOM 741 N N . GLU A 1 96 ? -9.919 3.134 21.707 1.00 97.81 96 GLU A N 1
ATOM 742 C CA . GLU A 1 96 ? -10.991 3.808 22.452 1.00 97.81 96 GLU A CA 1
ATOM 743 C C . GLU A 1 96 ? -12.152 2.852 22.756 1.00 97.81 96 GLU A C 1
ATOM 745 O O . GLU A 1 96 ? -12.580 2.727 23.909 1.00 97.81 96 GLU A O 1
ATOM 750 N N . ILE A 1 97 ? -12.602 2.086 21.758 1.00 98.25 97 ILE A N 1
ATOM 751 C CA . ILE A 1 97 ? -13.629 1.047 21.930 1.00 98.25 97 ILE A CA 1
ATOM 752 C C . ILE A 1 97 ? -13.173 0.004 22.959 1.00 98.25 97 ILE A C 1
ATOM 754 O O . ILE A 1 97 ? -13.934 -0.409 23.834 1.00 98.25 97 ILE A O 1
ATOM 758 N N . ARG A 1 98 ? -11.903 -0.404 22.919 1.00 98.25 98 ARG A N 1
ATOM 759 C CA . ARG A 1 98 ? -11.357 -1.343 23.908 1.00 98.25 98 ARG A CA 1
ATOM 760 C C . ARG A 1 98 ? -11.345 -0.753 25.318 1.00 98.25 98 ARG A C 1
ATOM 762 O O . ARG A 1 98 ? -11.618 -1.476 26.276 1.00 98.25 98 ARG A O 1
ATOM 769 N N . GLY A 1 99 ? -11.028 0.533 25.456 1.00 98.00 99 GLY A N 1
ATOM 770 C CA . GLY A 1 99 ? -11.068 1.251 26.730 1.00 98.00 99 GLY A CA 1
ATOM 771 C C . GLY A 1 99 ? -12.481 1.323 27.306 1.00 98.00 99 GLY A C 1
ATOM 772 O O . GLY A 1 99 ? -12.698 0.952 28.461 1.00 98.00 99 GLY A O 1
ATOM 773 N N . THR A 1 100 ? -13.457 1.715 26.486 1.00 98.12 100 T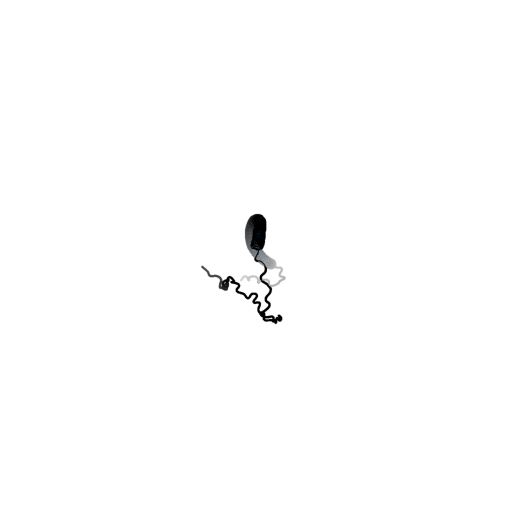HR A N 1
ATOM 774 C CA . THR A 1 100 ? -14.869 1.780 26.897 1.00 98.12 100 THR A CA 1
ATOM 775 C C . THR A 1 100 ? -15.415 0.405 27.280 1.00 98.12 100 THR A C 1
ATOM 777 O O . THR A 1 100 ? -16.049 0.274 28.326 1.00 98.12 100 THR A O 1
ATOM 780 N N . LEU A 1 101 ? -15.091 -0.648 26.523 1.00 98.31 101 LEU A N 1
ATOM 781 C CA . LEU A 1 101 ? -15.511 -2.015 26.843 1.00 98.31 101 LEU A CA 1
ATOM 782 C C . LEU A 1 101 ? -14.967 -2.497 28.197 1.00 98.31 101 LEU A C 1
ATOM 784 O O . LEU A 1 101 ? -15.692 -3.142 28.955 1.00 98.31 101 LEU A O 1
ATOM 788 N N . ARG A 1 102 ? -13.714 -2.160 28.536 1.00 98.31 102 ARG A N 1
ATOM 789 C CA . ARG A 1 102 ? -13.144 -2.473 29.859 1.00 98.31 102 ARG A CA 1
ATOM 790 C C . ARG A 1 102 ? -13.927 -1.798 30.982 1.00 98.31 102 ARG A C 1
ATOM 792 O O . ARG A 1 102 ? -14.242 -2.458 31.966 1.00 98.31 102 ARG A O 1
ATOM 799 N N . MET A 1 103 ? -14.275 -0.522 30.818 1.00 97.94 103 MET A N 1
ATOM 800 C CA . MET A 1 103 ? -15.073 0.213 31.805 1.00 97.94 103 MET A CA 1
ATOM 801 C C . MET A 1 103 ? -16.478 -0.370 31.961 1.00 97.94 103 MET A C 1
ATOM 803 O O . MET A 1 103 ? -16.954 -0.535 33.081 1.00 97.94 103 MET A O 1
ATOM 807 N N . VAL A 1 104 ? -17.133 -0.725 30.853 1.00 98.25 104 VAL A N 1
ATOM 808 C CA . VAL A 1 104 ? -18.455 -1.368 30.881 1.00 98.25 104 VAL A CA 1
ATOM 809 C C . VAL A 1 104 ? -18.395 -2.709 31.613 1.00 98.25 104 VAL A C 1
ATOM 811 O O . VAL A 1 104 ? -19.239 -2.970 32.469 1.00 98.25 104 VAL A O 1
ATOM 814 N N . ASN A 1 105 ? -17.385 -3.535 31.330 1.00 98.25 105 ASN A N 1
ATOM 815 C CA . ASN A 1 105 ? -17.205 -4.814 32.015 1.00 98.25 105 ASN A CA 1
ATOM 816 C C . ASN A 1 105 ? -16.948 -4.628 33.513 1.00 98.25 105 ASN A C 1
ATOM 818 O O . ASN A 1 105 ? -17.612 -5.274 34.318 1.00 98.25 105 ASN A O 1
ATOM 822 N N . PHE A 1 106 ? -16.063 -3.700 33.884 1.00 98.19 106 PHE A N 1
ATOM 823 C CA . PHE A 1 106 ? -15.806 -3.378 35.287 1.00 98.19 106 PHE A CA 1
ATOM 824 C C . PHE A 1 106 ? -17.085 -2.934 36.009 1.00 98.19 106 PHE A C 1
ATOM 826 O O . PHE A 1 106 ? -17.414 -3.457 37.070 1.00 98.19 106 PHE A O 1
ATOM 833 N N . ASN A 1 107 ? -17.852 -2.016 35.414 1.00 98.31 107 ASN A N 1
ATOM 834 C CA . ASN A 1 107 ? -19.102 -1.536 36.003 1.00 98.31 107 ASN A CA 1
ATOM 835 C C . ASN A 1 107 ? -20.122 -2.668 36.173 1.00 98.31 107 ASN A C 1
ATOM 837 O O . ASN A 1 107 ? -20.794 -2.740 37.201 1.00 98.31 107 ASN A O 1
ATOM 841 N N . LYS A 1 108 ? -20.216 -3.570 35.192 1.00 98.31 108 LYS A N 1
ATOM 842 C CA . LYS A 1 108 ? -21.090 -4.745 35.260 1.00 98.31 108 LYS A CA 1
ATOM 843 C C . LYS A 1 108 ? -20.695 -5.676 36.409 1.00 98.31 108 LYS A C 1
ATOM 845 O O . LYS A 1 108 ? -21.562 -6.105 37.168 1.00 98.31 108 LYS A O 1
ATOM 850 N N . GLU A 1 109 ? -19.408 -5.986 36.544 1.00 98.19 109 GLU A N 1
ATOM 851 C CA . GLU A 1 109 ? -18.892 -6.828 37.630 1.00 98.19 109 GLU A CA 1
ATOM 852 C C . GLU A 1 109 ? -19.110 -6.175 38.997 1.00 98.19 109 GLU A C 1
ATOM 854 O O . GLU A 1 109 ? -19.601 -6.820 39.923 1.00 98.19 109 GLU A O 1
ATOM 859 N N . HIS A 1 110 ? -18.831 -4.877 39.111 1.00 98.19 110 HIS A N 1
ATOM 860 C CA . HIS A 1 110 ? -19.054 -4.125 40.339 1.00 98.19 110 HIS A CA 1
ATOM 861 C C . HIS A 1 110 ? -20.534 -4.129 40.756 1.00 98.19 110 HIS A C 1
ATOM 863 O O . HIS A 1 110 ? -20.850 -4.427 41.908 1.00 98.19 110 HIS A O 1
ATOM 869 N N . GLN A 1 111 ? -21.454 -3.875 39.819 1.00 98.00 111 GLN A N 1
ATOM 870 C CA . GLN A 1 111 ? -22.895 -3.940 40.085 1.00 98.00 111 GLN A CA 1
ATOM 871 C C . GLN A 1 111 ? -23.343 -5.338 40.525 1.00 98.00 111 GLN A C 1
ATOM 873 O O . GLN A 1 111 ? -24.164 -5.455 41.435 1.00 98.00 111 GLN A O 1
ATOM 878 N N . LEU A 1 112 ? -22.788 -6.395 39.923 1.00 98.31 112 LEU A N 1
ATOM 879 C CA . LEU A 1 112 ? -23.083 -7.771 40.318 1.00 98.31 112 LEU A CA 1
ATOM 880 C C . LEU A 1 112 ? -22.658 -8.041 41.768 1.00 98.31 112 LEU A C 1
ATOM 882 O O . LEU A 1 112 ? -23.440 -8.601 42.535 1.00 98.31 112 LEU A O 1
ATOM 886 N N . VAL A 1 113 ? -21.455 -7.609 42.157 1.00 98.31 113 VAL A N 1
ATOM 887 C CA . VAL A 1 113 ? -20.959 -7.755 43.535 1.00 98.31 113 VAL A CA 1
ATOM 888 C C . VAL A 1 113 ? -21.850 -6.995 44.518 1.00 98.31 113 VAL A C 1
ATOM 890 O O . VAL A 1 113 ? -22.252 -7.557 45.537 1.00 98.31 113 VAL A O 1
ATOM 893 N N . MET A 1 114 ? -22.219 -5.752 44.203 1.00 97.88 114 MET A N 1
ATOM 894 C CA . MET A 1 114 ? -23.112 -4.955 45.053 1.00 97.88 114 MET A CA 1
ATOM 895 C C . MET A 1 114 ? -24.486 -5.618 45.221 1.00 97.88 114 MET A C 1
ATOM 897 O O . MET A 1 114 ? -25.009 -5.686 46.334 1.00 97.88 114 MET A O 1
ATOM 901 N N . ALA A 1 115 ? -25.054 -6.166 44.143 1.00 97.75 115 ALA A N 1
ATOM 902 C CA . ALA A 1 115 ? -26.321 -6.890 44.198 1.00 97.75 115 ALA A CA 1
ATOM 903 C C . ALA A 1 115 ? -26.226 -8.162 45.062 1.00 97.75 115 ALA A C 1
ATOM 905 O O . ALA A 1 115 ? -27.124 -8.435 45.860 1.00 97.75 115 ALA A O 1
ATOM 906 N N . GLN A 1 116 ? -25.126 -8.916 44.954 1.00 98.25 116 GLN A N 1
ATOM 907 C CA . GLN A 1 116 ? -24.882 -10.102 45.782 1.00 98.25 116 GLN A CA 1
ATOM 908 C C . GLN A 1 116 ? -24.749 -9.751 47.268 1.00 98.25 116 GLN A C 1
ATOM 910 O O . GLN A 1 116 ? -25.331 -10.430 48.114 1.00 98.25 116 GLN A O 1
ATOM 915 N N . GLN A 1 117 ? -24.028 -8.676 47.594 1.00 97.88 117 GLN A N 1
ATOM 916 C CA . GLN A 1 117 ? -23.894 -8.195 48.972 1.00 97.88 117 GLN A CA 1
ATOM 917 C C . GLN A 1 117 ? -25.240 -7.746 49.551 1.00 97.88 117 GLN A C 1
ATOM 919 O O . GLN A 1 117 ? -25.570 -8.105 50.683 1.00 97.88 117 GLN A O 1
ATOM 924 N N . ALA A 1 118 ? -26.045 -7.019 48.770 1.00 97.69 118 ALA A N 1
ATOM 925 C CA . ALA A 1 118 ? -27.385 -6.607 49.182 1.00 97.69 118 ALA A CA 1
ATOM 926 C C . ALA A 1 118 ? -28.289 -7.820 49.460 1.00 97.69 118 ALA A C 1
ATOM 928 O O . ALA A 1 118 ? -28.962 -7.866 50.490 1.00 97.69 118 ALA A O 1
ATOM 929 N N . LEU A 1 119 ? -28.256 -8.834 48.589 1.00 97.88 119 LEU A N 1
ATOM 930 C CA . LEU A 1 119 ? -29.012 -10.073 48.783 1.00 97.88 119 LEU A CA 1
ATOM 931 C C . LEU A 1 119 ? -28.573 -10.820 50.051 1.00 97.88 119 LEU A C 1
ATOM 933 O O . LEU A 1 119 ? -29.417 -11.266 50.826 1.00 97.88 119 LEU A O 1
ATOM 937 N N . ALA A 1 120 ? -27.263 -10.924 50.294 1.00 97.75 120 ALA A N 1
ATOM 938 C CA . ALA A 1 120 ? -26.730 -11.562 51.495 1.00 97.75 120 ALA A CA 1
ATOM 939 C C . ALA A 1 120 ? -27.188 -10.848 52.779 1.00 97.75 120 ALA A C 1
ATOM 941 O O . ALA A 1 120 ? -27.560 -11.508 53.750 1.00 97.75 120 ALA A O 1
ATOM 942 N N . LEU A 1 121 ? -27.217 -9.511 52.773 1.00 98.00 121 LEU A N 1
ATOM 943 C CA . LEU A 1 121 ? -27.705 -8.715 53.899 1.00 98.00 121 LEU A CA 1
ATOM 944 C C . LEU A 1 121 ? -29.199 -8.954 54.160 1.00 98.00 121 LEU A C 1
ATOM 946 O O . LEU A 1 121 ? -29.590 -9.167 55.306 1.00 98.00 121 LEU A O 1
ATOM 950 N N . VAL A 1 122 ? -30.027 -8.962 53.111 1.00 97.75 122 VAL A N 1
ATOM 951 C CA . VAL A 1 122 ? -31.467 -9.247 53.235 1.00 97.75 122 VAL A CA 1
ATOM 952 C C . VAL A 1 122 ? -31.695 -10.641 53.814 1.00 97.75 122 VAL A C 1
ATOM 954 O O . VAL A 1 122 ? -32.473 -10.781 54.757 1.00 97.75 122 VAL A O 1
ATOM 957 N N . ASN A 1 123 ? -30.984 -11.652 53.309 1.00 97.81 123 ASN A N 1
ATOM 958 C CA . ASN A 1 123 ? -31.084 -13.017 53.824 1.00 97.81 123 ASN A CA 1
ATOM 959 C C . ASN A 1 123 ? -30.693 -13.092 55.304 1.00 97.81 123 ASN A C 1
ATOM 961 O O . ASN A 1 123 ? -31.381 -13.751 56.079 1.00 97.81 123 ASN A O 1
ATOM 965 N N . LYS A 1 124 ? -29.634 -12.380 55.714 1.00 97.75 124 LYS A N 1
ATOM 966 C CA . LYS A 1 124 ? -29.228 -12.311 57.121 1.00 97.75 124 LYS A CA 1
ATOM 967 C C . LYS A 1 124 ? -30.315 -11.682 57.995 1.00 97.75 124 LYS A C 1
ATOM 969 O O . LYS A 1 124 ? -30.705 -12.281 58.984 1.00 97.75 124 LYS A O 1
ATOM 974 N N . ILE A 1 125 ? -30.858 -10.528 57.600 1.00 97.19 125 ILE A N 1
ATOM 975 C CA . ILE A 1 125 ? -31.934 -9.855 58.351 1.00 97.19 125 ILE A CA 1
ATOM 976 C C . ILE A 1 125 ? -33.163 -10.763 58.486 1.00 97.19 125 ILE A C 1
ATOM 978 O O . ILE A 1 125 ? -33.805 -10.792 59.534 1.00 97.19 125 ILE A O 1
ATOM 982 N N . GLN A 1 126 ? -33.511 -11.501 57.429 1.00 96.94 126 GLN A N 1
ATOM 983 C CA . GLN A 1 126 ? -34.621 -12.452 57.472 1.00 96.94 126 GLN A CA 1
ATOM 984 C C . GLN A 1 126 ? -34.349 -13.611 58.437 1.00 96.94 126 GLN A C 1
ATOM 986 O O . GLN A 1 126 ? -35.263 -14.001 59.164 1.00 96.94 126 GLN A O 1
ATOM 991 N N . LEU A 1 127 ? -33.115 -14.123 58.471 1.00 96.94 127 LEU A N 1
ATOM 992 C CA . LEU A 1 127 ? -32.699 -15.171 59.401 1.00 96.94 127 LEU A CA 1
ATOM 993 C C . LEU A 1 127 ? -32.737 -14.673 60.853 1.00 96.94 127 LEU A C 1
ATOM 995 O O . LEU A 1 127 ? -33.423 -15.276 61.672 1.00 96.94 127 LEU A O 1
ATOM 999 N N . ASP A 1 128 ? -32.123 -13.520 61.137 1.00 96.81 128 ASP A N 1
ATOM 1000 C CA . ASP A 1 128 ? -32.109 -12.891 62.467 1.00 96.81 128 ASP A CA 1
ATOM 1001 C C . ASP A 1 128 ? -33.552 -12.623 62.960 1.00 96.81 128 ASP A C 1
ATOM 1003 O O . ASP A 1 128 ? -33.902 -12.835 64.126 1.00 96.81 128 ASP A O 1
ATOM 1007 N N . LYS A 1 129 ? -34.449 -12.201 62.055 1.00 96.56 129 LYS A N 1
ATOM 1008 C CA . LYS A 1 129 ? -35.877 -12.025 62.363 1.00 96.56 129 LYS A CA 1
ATOM 1009 C C . LYS A 1 129 ? -36.578 -13.355 62.664 1.00 96.56 129 LYS A C 1
ATOM 1011 O O . LYS A 1 129 ? -37.442 -13.401 63.536 1.00 96.56 129 LYS A O 1
ATOM 1016 N N . ALA A 1 130 ? -36.253 -14.425 61.943 1.00 95.69 130 ALA A N 1
ATOM 1017 C CA . ALA A 1 130 ? -36.817 -15.747 62.204 1.00 95.69 130 ALA A CA 1
ATOM 1018 C C . ALA A 1 130 ? -36.329 -16.316 63.548 1.00 95.69 130 ALA A C 1
ATOM 1020 O O . ALA A 1 130 ? -37.135 -16.867 64.300 1.00 95.69 130 ALA A O 1
ATOM 1021 N N . GLU A 1 131 ? -35.049 -16.131 63.876 1.00 96.31 131 GLU A N 1
ATOM 1022 C CA . GLU A 1 131 ? -34.452 -16.534 65.155 1.00 96.31 131 GLU A CA 1
ATOM 1023 C C . GLU A 1 131 ? -35.104 -15.801 66.331 1.00 96.31 131 GLU A C 1
ATOM 1025 O O . GLU A 1 131 ? -35.636 -16.446 67.232 1.00 96.31 131 GLU A O 1
ATOM 1030 N N . THR A 1 132 ? -35.184 -14.469 66.274 1.00 95.81 132 THR A N 1
ATOM 1031 C CA . THR A 1 132 ? -35.847 -13.665 67.321 1.00 95.81 132 THR A CA 1
ATOM 1032 C C . THR A 1 132 ? -37.321 -14.033 67.504 1.00 95.81 132 THR A C 1
ATOM 1034 O O . THR A 1 132 ? -37.797 -14.148 68.634 1.00 95.81 132 THR A O 1
ATOM 1037 N N . LEU A 1 133 ? -38.063 -14.280 66.418 1.00 95.56 133 LEU A N 1
ATOM 1038 C CA . LEU A 1 133 ? -39.444 -14.767 66.515 1.00 95.56 133 LEU A CA 1
ATOM 1039 C C . LEU A 1 133 ? -39.518 -16.154 67.168 1.00 95.56 133 LEU A C 1
ATOM 1041 O O . LEU A 1 133 ? -40.400 -16.386 67.995 1.00 95.56 133 LEU A O 1
ATOM 1045 N N . SER A 1 134 ? -38.599 -17.062 66.834 1.00 95.00 134 SER A N 1
ATOM 1046 C CA . SER A 1 134 ? -38.522 -18.388 67.455 1.00 95.00 134 SER A CA 1
ATOM 1047 C C . SER A 1 134 ? -38.224 -18.296 68.954 1.00 95.00 134 SER A C 1
ATOM 1049 O O . SER A 1 134 ? -38.874 -18.981 69.745 1.00 95.00 134 SER A O 1
ATOM 1051 N N . GLU A 1 135 ? -37.297 -17.429 69.367 1.00 95.38 135 GLU A N 1
ATOM 1052 C CA . GLU A 1 135 ? -36.990 -17.176 70.781 1.00 95.38 135 GLU A CA 1
ATOM 1053 C C . GLU A 1 135 ? -38.213 -16.659 71.546 1.00 95.38 135 GLU A C 1
ATOM 1055 O O . GLU A 1 135 ? -38.534 -17.176 72.619 1.00 95.38 135 GLU A O 1
ATOM 1060 N N . ILE A 1 136 ? -38.939 -15.694 70.968 1.00 94.62 136 ILE A N 1
ATOM 1061 C CA . ILE A 1 136 ? -40.175 -15.156 71.549 1.00 94.62 136 ILE A CA 1
ATOM 1062 C C . ILE A 1 136 ? -41.223 -16.266 71.702 1.00 94.62 136 ILE A C 1
ATOM 1064 O O . ILE A 1 136 ? -41.800 -16.419 72.778 1.00 94.62 136 ILE A O 1
ATOM 1068 N N . ILE A 1 137 ? -41.457 -17.071 70.659 1.00 93.38 137 ILE A N 1
ATOM 1069 C CA . ILE A 1 137 ? -42.418 -18.186 70.705 1.00 93.38 137 ILE A CA 1
ATOM 1070 C C . ILE A 1 137 ? -42.030 -19.195 71.795 1.00 93.38 137 ILE A C 1
ATOM 1072 O O . ILE A 1 137 ? -42.890 -19.624 72.564 1.00 93.38 137 ILE A O 1
ATOM 1076 N N . GLN A 1 138 ? -40.750 -19.557 71.903 1.00 93.31 138 GLN A N 1
ATOM 1077 C CA . GLN A 1 138 ? -40.269 -20.478 72.937 1.00 93.31 138 GLN A CA 1
ATOM 1078 C C . GLN A 1 138 ? -40.394 -19.903 74.354 1.00 93.31 138 GLN A C 1
ATOM 1080 O O . GLN A 1 138 ? -40.672 -20.649 75.294 1.00 93.31 138 GLN A O 1
ATOM 1085 N N . ASP A 1 139 ? -40.189 -18.597 74.539 1.00 93.75 139 ASP A N 1
ATOM 1086 C CA . ASP A 1 139 ? -40.412 -17.927 75.825 1.00 93.75 139 ASP A CA 1
ATOM 1087 C C . ASP A 1 139 ? -41.898 -17.947 76.214 1.00 93.75 139 ASP A C 1
ATOM 1089 O O . ASP A 1 139 ? -42.234 -18.350 77.329 1.00 93.75 139 ASP A O 1
ATOM 1093 N N . TYR A 1 140 ? -42.802 -17.635 75.278 1.00 91.50 140 TYR A N 1
ATOM 1094 C CA . TYR A 1 140 ? -44.247 -17.756 75.504 1.00 91.50 140 TYR A CA 1
ATOM 1095 C C . TYR A 1 140 ? -44.669 -19.190 75.831 1.00 91.50 140 TYR A C 1
ATOM 1097 O O . TYR A 1 140 ? -45.427 -19.394 76.776 1.00 91.50 140 TYR A O 1
ATOM 1105 N N . LEU A 1 141 ? -44.165 -20.187 75.098 1.00 89.69 141 LEU A N 1
ATOM 1106 C CA . LEU A 1 141 ? -44.455 -21.598 75.372 1.00 89.69 141 LEU A CA 1
ATOM 1107 C C . LEU A 1 141 ? -43.962 -22.028 76.756 1.00 89.69 141 LEU A C 1
ATOM 1109 O O . LEU A 1 141 ? -44.679 -22.743 77.450 1.00 89.69 141 LEU A O 1
ATOM 1113 N N . ARG A 1 142 ? -42.774 -21.578 77.182 1.00 88.94 142 ARG A N 1
ATOM 1114 C CA . ARG A 1 142 ? -42.270 -21.848 78.536 1.00 88.94 142 ARG A CA 1
ATOM 1115 C C . ARG A 1 142 ? -43.153 -21.211 79.600 1.00 88.94 142 ARG A C 1
ATOM 1117 O O . ARG A 1 142 ? -43.523 -21.911 80.531 1.00 88.94 142 ARG A O 1
ATOM 1124 N N . ARG A 1 143 ? -43.528 -19.936 79.440 1.00 88.06 143 ARG A N 1
ATOM 1125 C CA . ARG A 1 143 ? -44.404 -19.223 80.387 1.00 88.06 143 ARG A CA 1
ATOM 1126 C C . ARG A 1 143 ? -45.778 -19.874 80.496 1.00 88.06 143 ARG A C 1
ATOM 1128 O O . ARG A 1 143 ? -46.213 -20.182 81.596 1.00 88.06 143 ARG A O 1
ATOM 1135 N N . LEU A 1 144 ? -46.409 -20.189 79.365 1.00 82.44 144 LEU A N 1
ATOM 1136 C CA . LEU A 1 144 ? -47.683 -20.911 79.344 1.00 82.44 144 LEU A CA 1
ATOM 1137 C C . LEU A 1 144 ? -47.554 -22.325 79.926 1.00 82.44 144 LEU A C 1
ATOM 1139 O O . LEU A 1 144 ? -48.447 -22.767 80.636 1.00 82.44 144 LEU A O 1
ATOM 1143 N N . GLY A 1 145 ? -46.450 -23.028 79.669 1.00 70.75 145 GLY A N 1
ATOM 1144 C CA . GLY A 1 145 ? -46.168 -24.338 80.263 1.00 70.75 145 GLY A CA 1
ATOM 1145 C C . GLY A 1 145 ? -45.871 -24.293 81.766 1.00 70.75 145 GLY A C 1
ATOM 1146 O O . GLY A 1 145 ? -46.074 -25.293 82.442 1.00 70.75 145 GLY A O 1
ATOM 1147 N N . THR A 1 146 ? -45.418 -23.156 82.302 1.00 59.50 146 THR A N 1
ATOM 1148 C CA . THR A 1 146 ? -45.282 -22.929 83.752 1.00 59.50 146 THR A CA 1
ATOM 1149 C C . THR A 1 146 ? -46.571 -22.420 84.401 1.00 59.50 146 THR A C 1
ATOM 1151 O O . THR A 1 146 ? -46.834 -22.754 85.554 1.00 59.50 146 THR A O 1
ATOM 1154 N N . ASP A 1 147 ? -47.390 -21.655 83.674 1.00 52.62 147 ASP A N 1
ATOM 1155 C CA . ASP A 1 147 ? -48.694 -21.161 84.138 1.00 52.62 147 ASP A CA 1
ATOM 1156 C C . ASP A 1 147 ? -49.752 -22.278 84.120 1.00 52.62 147 ASP A C 1
ATOM 1158 O O . ASP A 1 147 ? -50.614 -22.355 84.998 1.00 52.62 147 ASP A O 1
ATOM 1162 N N . ILE A 1 148 ? -49.640 -23.219 83.176 1.00 51.50 148 ILE A N 1
ATOM 1163 C CA . ILE A 1 148 ? -50.289 -24.529 83.240 1.00 51.50 148 ILE A CA 1
ATOM 1164 C C . ILE A 1 148 ? -49.414 -25.409 84.131 1.00 51.50 148 ILE A C 1
ATOM 1166 O O . ILE A 1 148 ? -48.632 -26.231 83.665 1.00 51.50 148 ILE A O 1
ATOM 1170 N N . ASN A 1 149 ? -49.543 -25.226 85.440 1.00 44.72 149 ASN A N 1
ATOM 1171 C CA . ASN A 1 149 ? -48.963 -26.108 86.443 1.00 44.72 149 ASN A CA 1
ATOM 1172 C C . ASN A 1 149 ? -49.651 -27.490 86.349 1.00 44.72 149 ASN A C 1
ATOM 1174 O O . ASN A 1 149 ? -50.521 -27.835 87.149 1.00 44.72 149 ASN A O 1
ATOM 1178 N N . LEU A 1 150 ? -49.304 -28.275 85.324 1.00 45.91 150 LEU A N 1
ATOM 1179 C CA . LEU A 1 150 ? -49.533 -29.714 85.284 1.00 45.91 150 LEU A CA 1
ATOM 1180 C C . LEU A 1 150 ? -48.620 -30.308 86.354 1.00 45.91 150 LEU A C 1
ATOM 1182 O O . LEU A 1 150 ? -47.467 -30.658 86.104 1.00 45.91 150 LEU A O 1
ATOM 1186 N N . GLN A 1 151 ? -49.149 -30.356 87.577 1.00 40.06 151 GLN A N 1
ATOM 1187 C CA . GLN A 1 151 ? -48.629 -31.193 88.644 1.00 40.06 151 GLN A CA 1
ATOM 1188 C C . GLN A 1 151 ? -48.256 -32.558 88.068 1.00 40.06 151 GLN A C 1
ATOM 1190 O O . GLN A 1 151 ? -49.040 -33.186 87.355 1.00 40.06 151 GLN A O 1
ATOM 1195 N N . ALA A 1 152 ? -47.035 -32.969 88.392 1.00 46.12 152 ALA A N 1
ATOM 1196 C CA . ALA A 1 152 ? -46.450 -34.254 88.072 1.00 46.12 152 ALA A CA 1
ATOM 1197 C C . ALA A 1 152 ? -47.477 -35.396 88.142 1.00 46.12 152 ALA A C 1
ATOM 1199 O O . ALA A 1 152 ? -48.003 -35.710 89.209 1.00 46.12 152 ALA A O 1
ATOM 1200 N N . LEU A 1 153 ? -47.706 -36.052 87.005 1.00 40.19 153 LEU A N 1
ATOM 1201 C CA . LEU A 1 153 ? -48.122 -37.449 86.995 1.00 40.19 153 LEU A CA 1
ATOM 1202 C C . LEU A 1 153 ? -46.848 -38.307 86.989 1.00 40.19 153 LEU A C 1
ATOM 1204 O O . LEU A 1 153 ? -45.877 -37.937 86.323 1.00 40.19 153 LEU A O 1
ATOM 1208 N N . PRO A 1 154 ? -46.806 -39.388 87.784 1.00 43.78 154 PRO A N 1
ATOM 1209 C CA . PRO A 1 154 ? -45.576 -40.107 88.079 1.00 43.78 154 PRO A CA 1
ATOM 1210 C C . PRO A 1 154 ? -45.059 -40.887 86.867 1.00 43.78 154 PRO A C 1
ATOM 1212 O O . PRO A 1 154 ? -45.820 -41.283 85.986 1.00 43.78 154 PRO A O 1
ATOM 1215 N N . ASP A 1 155 ? -43.748 -41.134 86.882 1.00 46.41 155 ASP A N 1
ATOM 1216 C CA . ASP A 1 155 ? -43.049 -42.095 86.031 1.00 46.41 155 ASP A CA 1
ATOM 1217 C C . ASP A 1 155 ? -43.775 -43.452 85.999 1.00 46.41 155 ASP A C 1
ATOM 1219 O O . ASP A 1 155 ? -43.763 -44.188 86.987 1.00 46.41 155 ASP A O 1
ATOM 1223 N N . GLU A 1 156 ? -44.284 -43.853 84.834 1.00 37.84 156 GLU A N 1
ATOM 1224 C CA . GLU A 1 156 ? -44.434 -45.269 84.498 1.00 37.84 156 GLU A CA 1
ATOM 1225 C C . GLU A 1 156 ? -43.515 -45.632 83.332 1.00 37.84 156 GLU A C 1
ATOM 1227 O O . GLU A 1 156 ? -43.780 -45.429 82.147 1.00 37.84 156 GLU A O 1
ATOM 1232 N N . LYS A 1 157 ? -42.390 -46.236 83.715 1.00 45.41 157 LYS A N 1
ATOM 1233 C CA . LYS A 1 157 ? -41.640 -47.162 82.876 1.00 45.41 157 LYS A CA 1
ATOM 1234 C C . LYS A 1 157 ? -42.588 -48.259 82.382 1.00 45.41 157 LYS A C 1
ATOM 1236 O O . LYS A 1 157 ? -42.946 -49.114 83.180 1.00 45.41 157 LYS A O 1
ATOM 1241 N N . GLN A 1 158 ? -42.876 -48.308 81.083 1.00 42.94 158 GLN A N 1
ATOM 1242 C CA . GLN A 1 158 ? -42.893 -49.539 80.272 1.00 42.94 158 GLN A CA 1
ATOM 1243 C C . GLN A 1 158 ? -43.344 -49.238 78.837 1.00 42.94 158 GLN A C 1
ATOM 1245 O O . GLN A 1 158 ? -44.520 -49.293 78.515 1.00 42.94 158 GLN A O 1
ATOM 1250 N N . ALA A 1 159 ? -42.378 -48.994 77.953 1.00 33.56 159 ALA A N 1
ATOM 1251 C CA . ALA A 1 159 ? -42.350 -49.627 76.636 1.00 33.56 159 ALA A CA 1
ATOM 1252 C C . ALA A 1 159 ? -40.978 -49.399 75.987 1.00 33.56 159 ALA A C 1
ATOM 1254 O O . ALA A 1 159 ? -40.707 -48.379 75.365 1.00 33.56 159 ALA A O 1
ATOM 1255 N N . SER A 1 160 ? -40.145 -50.432 76.118 1.00 39.28 160 SER A N 1
ATOM 1256 C CA . SER A 1 160 ? -39.278 -50.907 75.037 1.00 39.28 160 SER A CA 1
ATOM 1257 C C . SER A 1 160 ? -37.975 -50.148 74.770 1.00 39.28 160 SER A C 1
ATOM 1259 O O . SER A 1 160 ? -37.808 -49.411 73.804 1.00 39.28 160 SER A O 1
ATOM 1261 N N . ASN A 1 161 ? -36.981 -50.502 75.587 1.00 36.84 161 ASN A N 1
ATOM 1262 C CA . ASN A 1 161 ? -35.577 -50.567 75.189 1.00 36.84 161 ASN A CA 1
ATOM 1263 C C . ASN A 1 161 ? -35.358 -51.607 74.074 1.00 36.84 161 ASN A C 1
ATOM 1265 O O . ASN A 1 161 ? -35.675 -52.776 74.278 1.00 36.84 161 ASN A O 1
ATOM 1269 N N . ALA A 1 162 ? -34.714 -51.198 72.976 1.00 35.38 162 ALA A N 1
ATOM 1270 C CA . ALA A 1 162 ? -33.686 -51.945 72.225 1.00 35.38 162 ALA A CA 1
ATOM 1271 C C . ALA A 1 162 ? -33.188 -51.036 71.074 1.00 35.38 162 ALA A C 1
ATOM 1273 O O . ALA A 1 162 ? -33.837 -50.913 70.047 1.00 35.38 162 ALA A O 1
ATOM 1274 N N . LEU A 1 163 ? -32.223 -50.142 71.298 1.00 41.19 163 LEU A N 1
ATOM 1275 C CA . LEU A 1 163 ? -30.770 -50.358 71.279 1.00 41.19 163 LEU A CA 1
ATOM 1276 C C . LEU A 1 163 ? -30.169 -50.613 69.872 1.00 41.19 163 LEU A C 1
ATOM 1278 O O . LEU A 1 163 ? -30.422 -51.640 69.255 1.00 41.19 163 LEU A O 1
ATOM 1282 N N . ARG A 1 164 ? -29.224 -49.718 69.519 1.00 39.12 164 ARG A N 1
ATOM 1283 C CA . ARG A 1 164 ? -28.071 -49.840 68.590 1.00 39.12 164 ARG A CA 1
ATOM 1284 C C . ARG A 1 164 ? -28.263 -49.567 67.085 1.00 39.12 164 ARG A C 1
ATOM 1286 O O . ARG A 1 164 ? -28.622 -50.430 66.298 1.00 39.12 164 ARG A O 1
ATOM 1293 N N . THR A 1 165 ? -27.770 -48.394 66.673 1.00 43.84 165 THR A N 1
ATOM 1294 C CA . THR A 1 165 ? -26.893 -48.236 65.488 1.00 43.84 165 THR A CA 1
ATOM 1295 C C . THR A 1 165 ? -25.611 -49.087 65.677 1.00 43.84 165 THR A C 1
ATOM 1297 O O . THR A 1 165 ? -25.341 -49.446 66.827 1.00 43.84 165 THR A O 1
ATOM 1300 N N . PRO A 1 166 ? -24.766 -49.418 64.664 1.00 56.38 166 PRO A N 1
ATOM 1301 C CA . PRO A 1 166 ? -24.568 -48.748 63.364 1.00 56.38 166 PRO A CA 1
ATOM 1302 C C . PRO A 1 166 ? -24.291 -49.692 62.156 1.00 56.38 166 PRO A C 1
ATOM 1304 O O . PRO A 1 166 ? -24.014 -50.873 62.340 1.00 56.38 166 PRO A O 1
ATOM 1307 N N . LYS A 1 167 ? -24.260 -49.157 60.919 1.00 34.88 167 LYS A N 1
ATOM 1308 C CA . LYS A 1 167 ? -23.185 -49.366 59.906 1.00 34.88 167 LYS A CA 1
ATOM 1309 C C . LYS A 1 167 ? -23.581 -48.887 58.500 1.00 34.88 167 LYS A C 1
ATOM 1311 O O . LYS A 1 167 ? -24.582 -49.295 57.931 1.00 34.88 167 LYS A O 1
ATOM 1316 N N . ARG A 1 168 ? -22.683 -48.082 57.929 1.00 40.62 168 ARG A N 1
ATOM 1317 C CA . ARG A 1 168 ? -22.459 -47.858 56.490 1.00 40.62 168 ARG A CA 1
ATOM 1318 C C . ARG A 1 168 ? -21.938 -49.156 55.828 1.00 40.62 168 ARG A C 1
ATOM 1320 O O . ARG A 1 168 ? -21.220 -49.901 56.498 1.00 40.62 168 ARG A O 1
ATOM 1327 N N . PRO A 1 169 ? -22.224 -49.401 54.535 1.00 44.19 169 PRO A N 1
ATOM 1328 C CA . PRO A 1 169 ? -21.191 -49.319 53.476 1.00 44.19 169 PRO A CA 1
ATOM 1329 C C . PRO A 1 169 ? -21.708 -48.506 52.256 1.00 44.19 169 PRO A C 1
ATOM 1331 O O . PRO A 1 169 ? -22.902 -48.497 51.991 1.00 44.19 169 PRO A O 1
ATOM 1334 N N . ARG A 1 170 ? -20.940 -47.585 51.632 1.00 39.94 170 ARG A N 1
ATOM 1335 C CA . ARG A 1 170 ? -20.080 -47.779 50.422 1.00 39.94 170 ARG A CA 1
ATOM 1336 C C . ARG A 1 170 ? -20.765 -48.688 49.381 1.00 39.94 170 ARG A C 1
ATOM 1338 O O . ARG A 1 170 ? -21.142 -49.787 49.743 1.00 39.94 170 ARG A O 1
ATOM 1345 N N . SER A 1 171 ? -20.917 -48.378 48.095 1.00 41.06 171 SER A N 1
ATOM 1346 C CA . SER A 1 171 ? -20.305 -47.409 47.168 1.00 41.06 171 SER A CA 1
ATOM 1347 C C . SER A 1 171 ? -20.924 -47.663 45.781 1.00 41.06 171 SER A C 1
ATOM 1349 O O . SER A 1 171 ? -21.112 -48.833 45.465 1.00 41.06 171 SER A O 1
ATOM 1351 N N . ALA A 1 172 ? -21.152 -46.634 44.959 1.00 34.38 172 ALA A N 1
ATOM 1352 C CA . ALA A 1 172 ? -21.076 -46.703 43.489 1.00 34.38 172 ALA A CA 1
ATOM 1353 C C . ALA A 1 172 ? -21.227 -45.287 42.891 1.00 34.38 172 ALA A C 1
ATOM 1355 O O . ALA A 1 172 ? -22.329 -44.822 42.630 1.00 34.38 172 ALA A O 1
ATOM 1356 N N . GLU A 1 173 ? -20.104 -44.596 42.712 1.00 39.59 173 GLU A N 1
ATOM 1357 C CA . GLU A 1 173 ? -19.853 -43.869 41.455 1.00 39.59 173 GLU A CA 1
ATOM 1358 C C . GLU A 1 173 ? -19.496 -44.921 40.380 1.00 39.59 173 GLU A C 1
ATOM 1360 O O . GLU A 1 173 ? -19.127 -46.035 40.780 1.00 39.59 173 GLU A O 1
ATOM 1365 N N . PRO A 1 174 ? -19.570 -44.658 39.057 1.00 47.22 174 PRO A N 1
ATOM 1366 C CA . PRO A 1 174 ? -19.253 -43.391 38.376 1.00 47.22 174 PRO A CA 1
ATOM 1367 C C . PRO A 1 174 ? -20.344 -43.010 37.334 1.00 47.22 174 PRO A C 1
ATOM 1369 O O . PRO A 1 174 ? -21.326 -43.722 37.178 1.00 47.22 174 PRO A O 1
ATOM 1372 N N . VAL A 1 175 ? -20.336 -41.876 36.637 1.00 38.09 175 VAL A N 1
ATOM 1373 C CA . VAL A 1 175 ? -19.405 -41.525 35.560 1.00 38.09 175 VAL A CA 1
ATOM 1374 C C . VAL A 1 175 ? -19.604 -40.049 35.209 1.00 38.09 175 VAL A C 1
ATOM 1376 O O . VAL A 1 175 ? -20.695 -39.598 34.875 1.00 38.09 175 VAL A O 1
ATOM 1379 N N . ASP A 1 176 ? -18.488 -39.341 35.301 1.00 41.28 176 ASP A N 1
ATOM 1380 C CA . ASP A 1 176 ? -18.120 -38.133 34.579 1.00 41.28 176 ASP A CA 1
ATOM 1381 C C . ASP A 1 176 ? -18.323 -38.327 33.066 1.00 41.28 176 ASP A C 1
ATOM 1383 O O . ASP A 1 176 ? -17.678 -39.179 32.457 1.00 41.28 176 ASP A O 1
ATOM 1387 N N . GLU A 1 177 ? -19.190 -37.528 32.446 1.00 35.19 177 GLU A N 1
ATOM 1388 C CA . GLU A 1 177 ? -19.131 -37.317 30.999 1.00 35.19 177 GLU A CA 1
ATOM 1389 C C . GLU A 1 177 ? -18.958 -35.829 30.702 1.00 35.19 177 GLU A C 1
ATOM 1391 O O . GLU A 1 177 ? -19.825 -35.120 30.189 1.00 35.19 177 GLU A O 1
ATOM 1396 N N . SER A 1 178 ? -17.761 -35.357 31.043 1.00 46.56 178 SER A N 1
ATOM 1397 C CA . SER A 1 178 ? -17.105 -34.261 30.349 1.00 46.56 178 SER A CA 1
ATOM 1398 C C . SER A 1 178 ? -17.168 -34.442 28.826 1.00 46.56 178 SER A C 1
ATOM 1400 O O . SER A 1 178 ? -16.596 -35.362 28.250 1.00 46.56 178 SER A O 1
ATOM 1402 N N . ALA A 1 179 ? -17.801 -33.467 28.177 1.00 46.53 179 ALA A N 1
ATOM 1403 C CA . ALA A 1 179 ? -17.443 -32.924 26.871 1.00 46.53 179 ALA A CA 1
ATOM 1404 C C . ALA A 1 179 ? -17.110 -33.919 25.736 1.00 46.53 179 ALA A C 1
ATOM 1406 O O . ALA A 1 179 ? -15.958 -34.297 25.509 1.00 46.53 179 ALA A O 1
ATOM 1407 N N . ARG A 1 180 ? -18.072 -34.121 24.825 1.00 42.28 180 ARG A N 1
ATOM 1408 C CA . ARG A 1 180 ? -17.735 -34.418 23.426 1.00 42.28 180 ARG A CA 1
ATOM 1409 C C . ARG A 1 180 ? -18.669 -33.740 22.419 1.00 42.28 180 ARG A C 1
ATOM 1411 O O . ARG A 1 180 ? -19.700 -34.260 22.034 1.00 42.28 180 ARG A O 1
ATOM 1418 N N . LYS A 1 181 ? -18.181 -32.594 21.931 1.00 46.47 181 LYS A N 1
ATOM 1419 C CA . LYS A 1 181 ? -18.173 -32.181 20.516 1.00 46.47 181 LYS A CA 1
ATOM 1420 C C . LYS A 1 181 ? -19.516 -32.193 19.770 1.00 46.47 181 LYS A C 1
ATOM 1422 O O . LYS A 1 181 ? -19.849 -33.201 19.168 1.00 46.47 181 LYS A O 1
ATOM 1427 N N . GLN A 1 182 ? -20.097 -31.012 19.550 1.00 40.81 182 GLN A N 1
ATOM 1428 C CA . GLN A 1 182 ? -20.464 -30.588 18.190 1.00 40.81 182 GLN A CA 1
ATOM 1429 C C . GLN A 1 182 ? -20.157 -29.100 18.017 1.00 40.81 182 GLN A C 1
ATOM 1431 O O . GLN A 1 182 ? -20.953 -28.215 18.300 1.00 40.81 182 GLN A O 1
ATOM 1436 N N . SER A 1 183 ? -18.942 -28.841 17.541 1.00 40.03 183 SER A N 1
ATOM 1437 C CA . SER A 1 183 ? -18.603 -27.606 16.857 1.00 40.03 183 SER A CA 1
ATOM 1438 C C . SER A 1 183 ? -19.438 -27.526 15.574 1.00 40.03 183 SER A C 1
ATOM 1440 O O . SER A 1 183 ? -19.183 -28.275 14.625 1.00 40.03 183 SER A O 1
ATOM 1442 N N . THR A 1 184 ? -20.404 -26.619 15.503 1.00 41.12 184 THR A N 1
ATOM 1443 C CA . THR A 1 184 ? -20.937 -26.143 14.223 1.00 41.12 184 THR A CA 1
ATOM 1444 C C . THR A 1 184 ? -19.847 -25.335 13.527 1.00 41.12 184 THR A C 1
ATOM 1446 O O . THR A 1 184 ? -19.664 -24.142 13.752 1.00 41.12 184 THR A O 1
ATOM 1449 N N . LYS A 1 185 ? -19.061 -26.038 12.714 1.00 45.59 185 LYS A N 1
ATOM 1450 C CA . LYS A 1 185 ? -18.115 -25.475 11.753 1.00 45.59 185 LYS A CA 1
ATOM 1451 C C . LYS A 1 185 ? -18.932 -24.753 10.667 1.00 45.59 185 LYS A C 1
ATOM 1453 O O . LYS A 1 185 ? -19.813 -25.395 10.091 1.00 45.59 185 LYS A O 1
ATOM 1458 N N . PRO A 1 186 ? -18.658 -23.483 10.321 1.00 46.38 186 PRO A N 1
ATOM 1459 C CA . PRO A 1 186 ? -19.146 -22.931 9.067 1.00 46.38 186 PRO A CA 1
ATOM 1460 C C . PRO A 1 186 ? -18.496 -23.728 7.934 1.00 46.38 186 PRO A C 1
ATOM 1462 O O . PRO A 1 186 ? -17.269 -23.803 7.823 1.00 46.38 186 PRO A O 1
ATOM 1465 N N . ARG A 1 187 ? -19.317 -24.386 7.117 1.00 45.41 187 ARG A N 1
ATOM 1466 C CA . ARG A 1 187 ? -18.865 -25.079 5.914 1.00 45.41 187 ARG A CA 1
ATOM 1467 C C . ARG A 1 187 ? -18.523 -24.023 4.866 1.00 45.41 187 ARG A C 1
ATOM 1469 O O . ARG A 1 187 ? -19.404 -23.521 4.181 1.00 45.41 187 ARG A O 1
ATOM 1476 N N . ILE A 1 188 ? -17.238 -23.703 4.761 1.00 52.25 188 ILE A N 1
ATOM 1477 C CA . ILE A 1 188 ? -16.650 -23.049 3.590 1.00 52.25 188 ILE A CA 1
ATOM 1478 C C . ILE A 1 188 ? -16.936 -23.956 2.375 1.00 52.25 188 ILE A C 1
ATOM 1480 O O . ILE A 1 188 ? -16.574 -25.138 2.421 1.00 52.25 188 ILE A O 1
ATOM 1484 N N . PRO A 1 189 ? -17.602 -23.476 1.310 1.00 56.03 189 PRO A N 1
ATOM 1485 C CA . PRO A 1 189 ? -17.667 -24.202 0.048 1.00 56.03 189 PRO A CA 1
ATOM 1486 C C . PRO A 1 189 ? -16.275 -24.228 -0.606 1.00 56.03 189 PRO A C 1
ATOM 1488 O O . PRO A 1 189 ? -15.563 -23.224 -0.550 1.00 56.03 189 PRO A O 1
ATOM 1491 N N . PRO A 1 190 ? -15.869 -25.348 -1.225 1.00 50.97 190 PRO A N 1
ATOM 1492 C CA . PRO A 1 190 ? -14.555 -25.472 -1.837 1.00 50.97 190 PRO A CA 1
ATOM 1493 C C . PRO A 1 190 ? -14.414 -24.523 -3.027 1.00 50.97 190 PRO A C 1
ATOM 1495 O O . PRO A 1 190 ? -15.335 -24.366 -3.834 1.00 50.97 190 PRO A O 1
ATOM 1498 N N . GLN A 1 191 ? -13.227 -23.930 -3.138 1.00 42.75 191 GLN A N 1
ATOM 1499 C CA . GLN A 1 191 ? -12.793 -23.241 -4.340 1.00 42.75 191 GLN A CA 1
ATOM 1500 C C . GLN A 1 191 ? -12.892 -24.190 -5.533 1.00 42.75 191 GLN A C 1
ATOM 1502 O O . GLN A 1 191 ? -12.353 -25.296 -5.514 1.00 42.75 191 GLN A O 1
ATOM 1507 N N . ARG A 1 192 ? -13.583 -23.747 -6.582 1.00 44.06 192 ARG A N 1
ATOM 1508 C CA . ARG A 1 192 ? -13.390 -24.304 -7.915 1.00 44.06 192 ARG A CA 1
ATOM 1509 C C . ARG A 1 192 ? -12.184 -23.603 -8.520 1.00 44.06 192 ARG A C 1
ATOM 1511 O O . ARG A 1 192 ? -12.306 -22.504 -9.051 1.00 44.06 192 ARG A O 1
ATOM 1518 N N . GLU A 1 193 ? -11.044 -24.276 -8.458 1.00 40.34 193 GLU A N 1
ATOM 1519 C CA . GLU A 1 193 ? -10.030 -24.156 -9.496 1.00 40.34 193 GLU A CA 1
ATOM 1520 C C . GLU A 1 193 ? -10.702 -24.508 -10.830 1.00 40.34 193 GLU A C 1
ATOM 1522 O O . GLU A 1 193 ? -11.132 -25.641 -11.059 1.00 40.34 193 GLU A O 1
ATOM 1527 N N . LYS A 1 194 ? -10.844 -23.515 -11.707 1.00 45.75 194 LYS A N 1
ATOM 1528 C CA . LYS A 1 194 ? -10.847 -23.773 -13.141 1.00 45.75 194 LYS A CA 1
ATOM 1529 C C . LYS A 1 194 ? -9.510 -23.301 -13.679 1.00 45.75 194 LYS A C 1
ATOM 1531 O O . LYS A 1 194 ? -9.202 -22.114 -13.692 1.00 45.75 194 LYS A O 1
ATOM 1536 N N . VAL A 1 195 ? -8.750 -24.316 -14.055 1.00 42.69 195 VAL A N 1
ATOM 1537 C CA . VAL A 1 195 ? -7.557 -24.309 -14.883 1.00 42.69 195 VAL A CA 1
ATOM 1538 C C . VAL A 1 195 ? -7.763 -23.446 -16.128 1.00 42.69 195 VAL A C 1
ATOM 1540 O O . VAL A 1 195 ? -8.853 -23.383 -16.698 1.00 42.69 195 VAL A O 1
ATOM 1543 N N . ALA A 1 196 ? -6.673 -22.788 -16.500 1.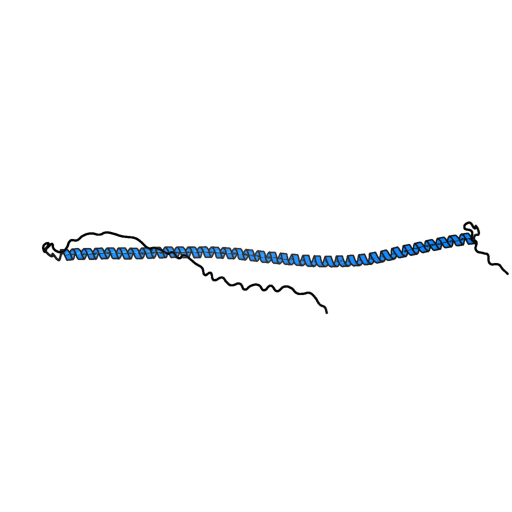00 45.75 196 ALA A N 1
ATOM 1544 C CA . ALA A 1 196 ? -6.486 -21.996 -17.696 1.00 45.75 196 ALA A CA 1
ATOM 1545 C C . ALA A 1 196 ? -6.565 -22.831 -18.983 1.00 45.75 196 ALA A C 1
ATOM 1547 O O . ALA A 1 196 ? -5.856 -23.819 -19.106 1.00 45.75 196 ALA A O 1
ATOM 1548 N N . GLU A 1 197 ? -7.324 -22.341 -19.959 1.00 42.62 197 GLU A N 1
ATOM 1549 C CA . GLU A 1 197 ? -7.129 -22.484 -21.412 1.00 42.62 197 GLU A CA 1
ATOM 1550 C C . GLU A 1 197 ? -7.817 -21.245 -22.019 1.00 42.62 197 GLU A C 1
ATOM 1552 O O . GLU A 1 197 ? -8.914 -20.899 -21.593 1.00 42.62 197 GLU A O 1
ATOM 1557 N N . GLY A 1 198 ? -7.296 -20.447 -22.941 1.00 39.09 198 GLY A N 1
ATOM 1558 C CA . GLY A 1 198 ? -6.085 -20.439 -23.742 1.00 39.09 198 GLY A CA 1
ATOM 1559 C C . GLY A 1 198 ? -6.026 -19.071 -24.449 1.00 39.09 198 GLY A C 1
ATOM 1560 O O . GLY A 1 198 ? -6.989 -18.304 -24.425 1.00 39.09 198 GLY A O 1
ATOM 1561 N N . GLY A 1 199 ? -4.866 -18.747 -25.013 1.00 36.62 199 GLY A N 1
ATOM 1562 C CA . GLY A 1 199 ? -4.584 -17.497 -25.722 1.00 36.62 199 GLY A CA 1
ATOM 1563 C C . GLY A 1 199 ? -5.239 -17.358 -27.117 1.00 36.62 199 GLY A C 1
ATOM 1564 O O . GLY A 1 199 ? -6.284 -17.946 -27.374 1.00 36.62 199 GLY A O 1
ATOM 1565 N N . PRO A 1 200 ? -4.650 -16.540 -28.009 1.00 57.69 200 PRO A N 1
ATOM 1566 C CA . PRO A 1 200 ? -5.338 -15.514 -28.800 1.00 57.69 200 PRO A CA 1
ATOM 1567 C C . PRO A 1 200 ? -5.774 -15.960 -30.208 1.00 57.69 200 PRO A C 1
ATOM 1569 O O . PRO A 1 200 ? -5.172 -16.853 -30.788 1.00 57.69 200 PRO A O 1
ATOM 1572 N N . ASN A 1 201 ? -6.759 -15.256 -30.777 1.00 47.34 201 ASN A N 1
ATOM 1573 C CA . ASN A 1 201 ? -7.034 -15.066 -32.214 1.00 47.34 201 ASN A CA 1
ATOM 1574 C C . ASN A 1 201 ? -7.882 -13.774 -32.290 1.00 47.34 201 ASN A C 1
ATOM 1576 O O . ASN A 1 201 ? -8.836 -13.647 -31.534 1.00 47.34 201 ASN A O 1
ATOM 1580 N N . GLY A 1 202 ? -7.555 -12.716 -33.031 1.00 47.22 202 GLY A N 1
ATOM 1581 C CA . GLY A 1 202 ? -7.170 -12.700 -34.435 1.00 47.22 202 GLY A CA 1
ATOM 1582 C C . GLY A 1 202 ? -8.365 -12.192 -35.251 1.00 47.22 202 GLY A C 1
ATOM 1583 O O . GLY A 1 202 ? -9.143 -13.009 -35.733 1.00 47.22 202 GLY A O 1
ATOM 1584 N N . ALA A 1 203 ? -8.520 -10.867 -35.344 1.00 48.50 203 ALA A N 1
ATOM 1585 C CA . ALA A 1 203 ? -9.242 -10.130 -36.388 1.00 48.50 203 ALA A CA 1
ATOM 1586 C C . ALA A 1 203 ? -8.800 -8.661 -36.345 1.00 48.50 203 ALA A C 1
ATOM 1588 O O . ALA A 1 203 ? -8.779 -8.102 -35.224 1.00 48.50 203 ALA A O 1
#

Secondary structure (DSSP, 8-state):
--PPPPP---TT---HHHHHHHHHHHHHHHHHHHHHHHHHHHHHHHHHHHHHHHHHHHHHHHHHHHHHHHHHHHHHHHHHHHHHHHHHHHHHHHHHHHHHHHHHHHH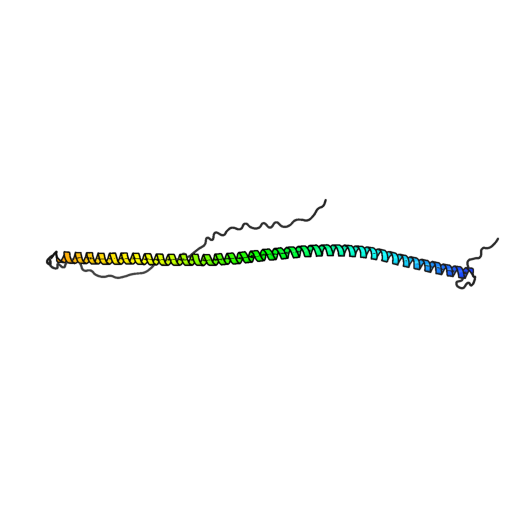HHHHHHHHHHHHHHHHHHHHHHHHHHHHHHHHHHHHHHHHS----------S----------------------------PPPP------------

Sequence (203 aa):
MSRSPLPCRDANCRHGDCSLSRQNKQLEQRVGDELLRANRAESKRELLKTDFTHLESAMKARDKENSGLKERIASLEASLKETSAALEVEKTAANEIRGTLRMVNFNKEHQLVMAQQALALVNKIQLDKAETLSEIIQDYLRRLGTDINLQALPDEKQASNALRTPKRPRSAEPVDESARKQSTKPRIPPQREKVAEGGPNGA